Protein AF-A0A432ASB1-F1 (afdb_monomer_lite)

Sequence (301 aa):
MVDANPVGIEEARKRLKGFADNTAVVHVSLFDEYSSDIKYDLVWAEGCLPHQADPIPLLKHMGGFVAEGGGLCMTTANGVSYLAETLRRLFRDRFFPDLDGSVHEQAAVLSSYYRPHLRHLRGMSRPIVDWILDNIIQPLHDRQLLSIPDVVCAIETDFDVYGSAPRFLTDWRWYKEILGDDRGYNALALSNYYCRNLNLIDYRYEFPDHAEPFGVKLEELCSRSWAIMCDIETGNEDGWASLFSLLGEIAELITPLAPETAMAITEANAMLQYGAPDMKLHHFPQWWGRGQQYLSLIKTR

Structure (mmCIF, N/CA/C/O backbone):
data_AF-A0A432ASB1-F1
#
_entry.id   AF-A0A432ASB1-F1
#
loop_
_atom_site.group_PDB
_atom_site.id
_atom_site.type_symbol
_atom_site.label_atom_id
_atom_site.label_alt_id
_atom_site.label_comp_id
_atom_site.label_asym_id
_atom_site.label_entity_id
_atom_site.label_seq_id
_atom_site.pdbx_PDB_ins_code
_atom_site.Cartn_x
_atom_site.Cartn_y
_atom_site.Cartn_z
_atom_site.occupancy
_atom_site.B_iso_or_equiv
_atom_site.auth_seq_id
_atom_site.auth_comp_id
_atom_site.auth_asym_id
_atom_site.auth_atom_id
_atom_site.pdbx_PDB_model_num
ATOM 1 N N . MET A 1 1 ? -15.302 -14.574 13.438 1.00 92.06 1 MET A N 1
ATOM 2 C CA . MET A 1 1 ? -14.544 -14.494 12.169 1.00 92.06 1 MET A CA 1
ATOM 3 C C . MET A 1 1 ? -15.538 -14.525 11.028 1.00 92.06 1 MET A C 1
ATOM 5 O O . MET A 1 1 ? -16.446 -15.348 11.076 1.00 92.06 1 MET A O 1
ATOM 9 N N . VAL A 1 2 ? -15.377 -13.642 10.052 1.00 95.62 2 VAL A N 1
ATOM 10 C CA . VAL A 1 2 ? -16.151 -13.618 8.806 1.00 95.62 2 VAL A CA 1
ATOM 11 C C . VAL A 1 2 ? -15.151 -13.860 7.683 1.00 95.62 2 VAL A C 1
ATOM 13 O O . VAL A 1 2 ? -14.087 -13.251 7.706 1.00 95.62 2 VAL A O 1
ATOM 16 N N . ASP A 1 3 ? -15.439 -14.786 6.779 1.00 95.25 3 ASP A N 1
ATOM 17 C CA . ASP A 1 3 ? -14.635 -15.044 5.581 1.00 95.25 3 ASP A CA 1
ATOM 18 C C . ASP A 1 3 ? -15.520 -15.774 4.556 1.00 95.25 3 ASP A C 1
ATOM 20 O O . ASP A 1 3 ? -16.463 -16.470 4.941 1.00 95.25 3 ASP A O 1
ATOM 24 N N . ALA A 1 4 ? -15.222 -15.641 3.267 1.00 94.38 4 ALA A N 1
ATOM 25 C CA . ALA A 1 4 ? -15.897 -16.361 2.188 1.00 94.38 4 ALA A CA 1
ATOM 26 C C . ALA A 1 4 ? -15.022 -17.464 1.575 1.00 94.38 4 ALA A C 1
ATOM 28 O O . ALA A 1 4 ? -15.534 -18.331 0.867 1.00 94.38 4 ALA A O 1
ATOM 29 N N . ASN A 1 5 ? -13.712 -17.470 1.843 1.00 92.81 5 ASN A N 1
ATOM 30 C CA . ASN A 1 5 ? -12.788 -18.450 1.293 1.00 92.81 5 ASN A CA 1
ATOM 31 C C . ASN A 1 5 ? -12.982 -19.817 1.978 1.00 92.81 5 ASN A C 1
ATOM 33 O O . ASN A 1 5 ? -12.626 -19.973 3.153 1.00 92.81 5 ASN A O 1
ATOM 37 N N . PRO A 1 6 ? -13.475 -20.846 1.260 1.00 92.25 6 PRO A N 1
ATOM 38 C CA . PRO A 1 6 ? -13.780 -22.143 1.859 1.00 92.25 6 PRO A CA 1
ATOM 39 C C . PRO A 1 6 ? -12.545 -22.819 2.468 1.00 92.25 6 PRO A C 1
ATOM 41 O O . PRO A 1 6 ? -12.650 -23.429 3.533 1.00 92.25 6 PRO A O 1
ATOM 44 N N . VAL A 1 7 ? -11.371 -22.660 1.846 1.00 91.56 7 VAL A N 1
ATOM 45 C CA . VAL A 1 7 ? -10.107 -23.224 2.345 1.00 91.56 7 VAL A CA 1
ATOM 46 C C . VAL A 1 7 ? -9.685 -22.520 3.633 1.00 91.56 7 VAL A C 1
ATOM 48 O O . VAL A 1 7 ? -9.338 -23.175 4.618 1.00 91.56 7 VAL A O 1
ATOM 51 N N . GLY A 1 8 ? -9.768 -21.186 3.654 1.00 90.25 8 GLY A N 1
ATOM 52 C CA . GLY A 1 8 ? -9.477 -20.379 4.842 1.00 90.25 8 GLY A CA 1
ATOM 53 C C . GLY A 1 8 ? -10.375 -20.755 6.022 1.00 90.25 8 GLY A C 1
ATOM 54 O O . GLY A 1 8 ? -9.891 -20.971 7.135 1.00 90.25 8 GLY A O 1
ATOM 55 N N . ILE A 1 9 ? -11.672 -20.933 5.766 1.00 93.56 9 ILE A N 1
ATOM 56 C CA . ILE A 1 9 ? -12.667 -21.354 6.760 1.00 93.56 9 ILE A CA 1
ATOM 57 C C . ILE A 1 9 ? -12.371 -22.749 7.312 1.00 93.56 9 ILE A C 1
ATOM 59 O O . ILE A 1 9 ? -12.448 -22.955 8.528 1.00 93.56 9 ILE A O 1
ATOM 63 N N . GLU A 1 10 ? -12.078 -23.722 6.448 1.00 94.00 10 GLU A N 1
ATOM 64 C CA . GLU A 1 10 ? -11.786 -25.095 6.867 1.00 94.00 10 GLU A CA 1
ATOM 65 C C . GLU A 1 10 ? -10.557 -25.138 7.780 1.00 94.00 10 GLU A C 1
ATOM 67 O O . GLU A 1 10 ? -10.611 -25.684 8.889 1.00 94.00 10 GLU A O 1
ATOM 72 N N . GLU A 1 11 ? -9.477 -24.487 7.356 1.00 92.75 11 GLU A N 1
ATOM 73 C CA . GLU A 1 11 ? -8.234 -24.412 8.114 1.00 92.75 11 GLU A CA 1
ATOM 74 C C . GLU A 1 11 ? -8.408 -23.643 9.432 1.00 92.75 11 GLU A C 1
ATOM 76 O O . GLU A 1 11 ? -7.911 -24.080 10.475 1.00 92.75 11 GLU A O 1
ATOM 81 N N . ALA A 1 12 ? -9.172 -22.546 9.437 1.00 92.12 12 ALA A N 1
ATOM 82 C CA . ALA A 1 12 ? -9.510 -21.821 10.660 1.00 92.12 12 ALA A CA 1
ATOM 83 C C . ALA A 1 12 ? -10.291 -22.706 11.641 1.00 92.12 12 ALA A C 1
ATOM 85 O O . ALA A 1 12 ? -9.908 -22.829 12.805 1.00 92.12 12 ALA A O 1
ATOM 86 N N . ARG A 1 13 ? -11.339 -23.400 11.179 1.00 92.00 13 ARG A N 1
ATOM 87 C CA . ARG A 1 13 ? -12.124 -24.328 12.012 1.00 92.00 13 ARG A CA 1
ATOM 88 C C . ARG A 1 13 ? -11.262 -25.454 12.574 1.00 92.00 13 ARG A C 1
ATOM 90 O O . ARG A 1 13 ? -11.420 -25.815 13.739 1.00 92.00 13 ARG A O 1
ATOM 97 N N . LYS A 1 14 ? -10.344 -26.005 11.779 1.00 92.69 14 LYS A N 1
ATOM 98 C CA . LYS A 1 14 ? -9.413 -27.055 12.214 1.00 92.69 14 LYS A CA 1
ATOM 99 C C . LYS A 1 14 ? -8.481 -26.570 13.323 1.00 92.69 14 LYS A C 1
ATOM 101 O O . LYS A 1 14 ? -8.324 -27.280 14.313 1.00 92.69 14 LYS A O 1
ATOM 106 N N . ARG A 1 15 ? -7.912 -25.366 13.196 1.00 91.75 15 ARG A N 1
ATOM 107 C CA . ARG A 1 15 ? -7.060 -24.757 14.236 1.00 91.75 15 ARG A CA 1
ATOM 108 C C . ARG A 1 15 ? -7.845 -24.461 15.513 1.00 91.75 15 ARG A C 1
ATOM 110 O O . ARG A 1 15 ? -7.373 -24.756 16.605 1.00 91.75 15 ARG A O 1
ATOM 117 N N . LEU A 1 16 ? -9.066 -23.952 15.372 1.00 90.94 16 LEU A N 1
ATOM 118 C CA . LEU A 1 16 ? -9.935 -23.589 16.492 1.00 90.94 16 LEU A CA 1
ATOM 119 C C . LEU A 1 16 ? -10.420 -24.794 17.317 1.00 90.94 16 LEU A C 1
ATOM 121 O O . LEU A 1 16 ? -10.588 -24.671 18.527 1.00 90.94 16 LEU A O 1
ATOM 125 N N . LYS A 1 17 ? -10.581 -25.978 16.707 1.00 88.06 17 LYS A N 1
ATOM 126 C CA . LYS A 1 17 ? -10.920 -27.226 17.427 1.00 88.06 17 LYS A CA 1
ATOM 127 C C . LYS A 1 17 ? -9.881 -27.639 18.478 1.00 88.06 17 LYS A C 1
ATOM 129 O O . LYS A 1 17 ? -10.206 -28.436 19.350 1.00 88.06 17 LYS A O 1
ATOM 134 N N . GLY A 1 18 ? -8.648 -27.133 18.392 1.00 87.19 18 GLY A N 1
ATOM 135 C CA . GLY A 1 18 ? -7.585 -27.427 19.355 1.00 87.19 18 GLY A CA 1
ATOM 136 C C . GLY A 1 18 ? -7.767 -26.769 20.728 1.00 87.19 18 GLY A C 1
ATOM 137 O O . GLY A 1 18 ? -7.014 -27.084 21.645 1.00 87.19 18 GLY A O 1
ATOM 138 N N . PHE A 1 19 ? -8.747 -25.876 20.884 1.00 89.81 19 PHE A N 1
ATOM 139 C CA . PHE A 1 19 ? -8.972 -25.110 22.108 1.00 89.81 19 PHE A CA 1
ATOM 140 C C . PHE A 1 19 ? -10.268 -25.565 22.795 1.00 89.81 19 PHE A C 1
ATOM 142 O O . PHE A 1 19 ? -11.349 -25.464 22.219 1.00 89.81 19 PHE A O 1
ATOM 149 N N . ALA A 1 20 ? -10.151 -26.069 24.029 1.00 78.94 20 ALA A N 1
ATOM 150 C CA . ALA A 1 20 ? -11.253 -26.696 24.767 1.00 78.94 20 ALA A CA 1
ATOM 151 C C . ALA A 1 20 ? -12.417 -25.736 25.087 1.00 78.94 20 ALA A C 1
ATOM 153 O O . ALA A 1 20 ? -13.570 -26.151 25.036 1.00 78.94 20 ALA A O 1
ATOM 154 N N . ASP A 1 21 ? -12.118 -24.456 25.328 1.00 86.44 21 ASP A N 1
ATOM 155 C CA . ASP A 1 21 ? -13.097 -23.420 25.694 1.00 86.44 21 ASP A CA 1
ATOM 156 C C . ASP A 1 21 ? -13.375 -22.439 24.540 1.00 86.44 21 ASP A C 1
ATOM 158 O O . ASP A 1 21 ? -13.654 -21.257 24.746 1.00 86.44 21 ASP A O 1
ATOM 162 N N . ASN A 1 22 ? -13.245 -22.898 23.293 1.00 84.38 22 ASN A N 1
ATOM 163 C CA . ASN A 1 22 ? -13.412 -22.028 22.137 1.00 84.38 22 ASN A CA 1
ATOM 164 C C . ASN A 1 22 ? -14.878 -21.613 21.918 1.00 84.38 22 ASN A C 1
ATOM 166 O O . ASN A 1 22 ? -15.711 -22.423 21.512 1.00 84.38 22 ASN A O 1
ATOM 170 N N . THR A 1 23 ? -15.160 -20.322 22.077 1.00 89.12 23 THR A N 1
ATOM 171 C CA . THR A 1 23 ? -16.453 -19.693 21.763 1.00 89.12 23 THR A CA 1
ATOM 172 C C . THR A 1 23 ? -16.471 -18.996 20.398 1.00 89.12 23 THR A C 1
ATOM 174 O O . THR A 1 23 ? -17.465 -18.363 20.041 1.00 89.12 23 THR A O 1
ATOM 177 N N . ALA A 1 24 ? -15.390 -19.092 19.611 1.00 91.25 24 ALA A N 1
ATOM 178 C CA . ALA A 1 24 ? -15.285 -18.399 18.334 1.00 91.25 24 ALA A CA 1
ATOM 179 C C . ALA A 1 24 ? -16.300 -18.928 17.315 1.00 91.25 24 ALA A C 1
ATOM 181 O O . ALA A 1 24 ? -16.293 -20.104 16.941 1.00 91.25 24 ALA A O 1
ATOM 182 N N . VAL A 1 25 ? -17.123 -18.015 16.800 1.00 91.75 25 VAL A N 1
ATOM 183 C CA . VAL A 1 25 ? -18.058 -18.283 15.707 1.00 91.75 25 VAL A CA 1
ATOM 184 C C . VAL A 1 25 ? -17.409 -17.909 14.375 1.00 91.75 25 VAL A C 1
ATOM 186 O O . VAL A 1 25 ? -16.813 -16.834 14.224 1.00 91.75 25 VAL A O 1
ATOM 189 N N . VAL A 1 26 ? -17.512 -18.818 13.403 1.00 93.31 26 VAL A N 1
ATOM 190 C CA . VAL A 1 26 ? -17.035 -18.623 12.028 1.00 93.31 26 VAL A CA 1
ATOM 191 C C . VAL A 1 26 ? -18.236 -18.504 11.098 1.00 93.31 26 VAL A C 1
ATOM 193 O O . VAL A 1 26 ? -18.942 -19.491 10.873 1.00 93.31 26 VAL A O 1
ATOM 196 N N . HIS A 1 27 ? -18.432 -17.309 10.550 1.00 94.31 27 HIS A N 1
ATOM 197 C CA . HIS A 1 27 ? -19.441 -17.003 9.546 1.00 94.31 27 HIS A CA 1
ATOM 198 C C . HIS A 1 27 ? -18.839 -17.175 8.154 1.00 94.31 27 HIS A C 1
ATOM 200 O O . HIS A 1 27 ? -17.769 -16.640 7.872 1.00 94.31 27 HIS A O 1
ATOM 206 N N . VAL A 1 28 ? -19.534 -17.939 7.312 1.00 96.00 28 VAL A N 1
ATOM 207 C CA . VAL A 1 28 ? -19.186 -18.125 5.901 1.00 96.00 28 VAL A CA 1
ATOM 208 C C . VAL A 1 28 ? -19.994 -17.109 5.109 1.00 96.00 28 VAL A C 1
ATOM 210 O O . VAL A 1 28 ? -21.188 -17.317 4.915 1.00 96.00 28 VAL A O 1
ATOM 213 N N . SER A 1 29 ? -19.380 -15.984 4.763 1.00 96.31 29 SER A N 1
ATOM 214 C CA . SER A 1 29 ? -20.048 -14.840 4.136 1.00 96.31 29 SER A CA 1
ATOM 215 C C . SER A 1 29 ? -19.018 -13.940 3.474 1.00 96.31 29 SER A C 1
ATOM 217 O O . SER A 1 29 ? -17.905 -13.804 3.990 1.00 96.31 29 SER A O 1
ATOM 219 N N . LEU A 1 30 ? -19.406 -13.268 2.390 1.00 95.19 30 LEU A N 1
ATOM 220 C CA . LEU A 1 30 ? -18.685 -12.076 1.958 1.00 95.19 30 LEU A CA 1
ATOM 221 C C . LEU A 1 30 ? -18.795 -10.989 3.036 1.00 95.19 30 LEU A C 1
ATOM 223 O O . LEU A 1 30 ? -19.715 -11.000 3.862 1.00 95.19 30 LEU A O 1
ATOM 227 N N . PHE A 1 31 ? -17.822 -10.078 3.058 1.00 95.38 31 PHE A N 1
ATOM 228 C CA . PHE A 1 31 ? -17.759 -9.036 4.079 1.00 95.38 31 PHE A CA 1
ATOM 229 C C . PHE A 1 31 ? -18.900 -8.028 3.968 1.00 95.38 31 PHE A C 1
ATOM 231 O O . PHE A 1 31 ? -19.373 -7.570 4.995 1.00 95.38 31 PHE A O 1
ATOM 238 N N . ASP A 1 32 ? -19.331 -7.700 2.753 1.00 93.88 32 ASP A N 1
ATOM 239 C CA . ASP A 1 32 ? -20.433 -6.784 2.441 1.00 93.88 32 ASP A CA 1
ATOM 240 C C . ASP A 1 32 ? -21.824 -7.420 2.614 1.00 93.88 32 ASP A C 1
ATOM 242 O O . ASP A 1 32 ? -22.808 -6.715 2.829 1.00 93.88 32 ASP A O 1
ATOM 246 N N . GLU A 1 33 ? -21.906 -8.749 2.563 1.00 96.31 33 GLU A N 1
ATOM 247 C CA . GLU A 1 33 ? -23.128 -9.516 2.839 1.00 96.31 33 GLU A CA 1
ATOM 248 C C . GLU A 1 33 ? -23.322 -9.829 4.329 1.00 96.31 33 GLU A C 1
ATOM 250 O O . GLU A 1 33 ? -24.427 -10.172 4.764 1.00 96.31 33 GLU A O 1
ATOM 255 N N . TYR A 1 34 ? -22.257 -9.738 5.128 1.00 97.00 34 TYR A N 1
ATOM 256 C CA . TYR A 1 34 ? -22.336 -10.030 6.550 1.00 97.00 34 TYR A CA 1
ATOM 257 C C . TYR A 1 34 ? -23.185 -8.979 7.267 1.00 97.00 34 TYR A C 1
ATOM 259 O O . TYR A 1 34 ? -23.046 -7.777 7.075 1.00 97.00 34 TYR A O 1
ATOM 267 N N . SER A 1 35 ? -24.074 -9.431 8.145 1.00 95.88 35 SER A N 1
ATOM 268 C CA . SER A 1 35 ? -24.911 -8.539 8.936 1.00 95.88 35 SER A CA 1
ATOM 269 C C . SER A 1 35 ? -25.105 -9.096 10.335 1.00 95.88 35 SER A C 1
ATOM 271 O O . SER A 1 35 ? -25.210 -10.308 10.539 1.00 95.88 35 SER A O 1
ATOM 273 N N . SER A 1 36 ? -25.115 -8.195 11.309 1.00 95.12 36 SER A N 1
ATOM 274 C CA . SER A 1 36 ? -25.300 -8.501 12.718 1.00 95.12 36 SER A CA 1
ATOM 275 C C . SER A 1 36 ? -25.702 -7.234 13.462 1.00 95.12 36 SER A C 1
ATOM 277 O O . SER A 1 36 ? -25.145 -6.161 13.219 1.00 95.12 36 SER A O 1
ATOM 279 N N . ASP A 1 37 ? -26.622 -7.373 14.413 1.00 95.81 37 ASP A N 1
ATOM 280 C CA . ASP A 1 37 ? -26.970 -6.298 15.348 1.00 95.81 37 ASP A CA 1
ATOM 281 C C . ASP A 1 37 ? -25.912 -6.134 16.454 1.00 95.81 37 ASP A C 1
ATOM 283 O O . ASP A 1 37 ? -25.906 -5.139 17.181 1.00 95.81 37 ASP A O 1
ATOM 287 N N . ILE A 1 38 ? -24.996 -7.101 16.587 1.00 96.00 38 ILE A N 1
ATOM 288 C CA . ILE A 1 38 ? -23.930 -7.077 17.589 1.00 96.00 38 ILE A CA 1
ATOM 289 C C . ILE A 1 38 ? -22.897 -6.017 17.208 1.00 96.00 38 ILE A C 1
ATOM 291 O O . ILE A 1 38 ? -22.374 -6.006 16.091 1.00 96.00 38 ILE A O 1
ATOM 295 N N . LYS A 1 39 ? -22.566 -5.160 18.178 1.00 97.62 39 LYS A N 1
ATOM 296 C CA . LYS A 1 39 ? -21.396 -4.284 18.126 1.00 97.62 39 LYS A CA 1
ATOM 297 C C . LYS A 1 39 ? -20.260 -4.889 18.942 1.00 97.62 39 LYS A C 1
ATOM 299 O O . LYS A 1 39 ? -20.502 -5.482 19.991 1.00 97.62 39 LYS A O 1
ATOM 304 N N . TYR A 1 40 ? -19.040 -4.745 18.448 1.00 97.75 40 TYR A N 1
ATOM 305 C C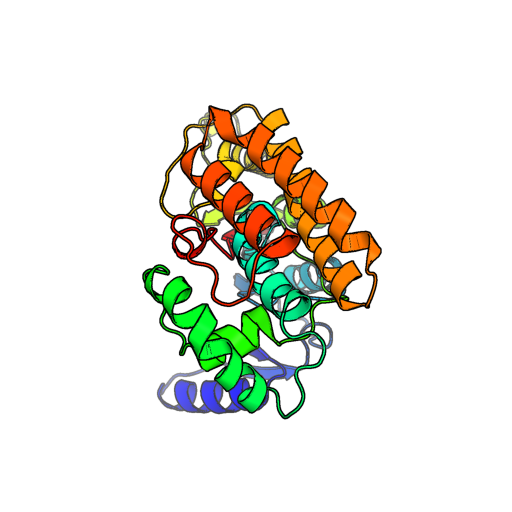A . TYR A 1 40 ? -17.837 -5.319 19.036 1.00 97.75 40 TYR A CA 1
ATOM 306 C C . TYR A 1 40 ? -16.945 -4.221 19.607 1.00 97.75 40 TYR A C 1
ATOM 308 O O . TYR A 1 40 ? -16.770 -3.172 18.986 1.00 97.75 40 TYR A O 1
ATOM 316 N N . ASP A 1 41 ? -16.320 -4.494 20.752 1.00 98.31 41 ASP A N 1
ATOM 317 C CA . ASP A 1 41 ? -15.314 -3.606 21.350 1.00 98.31 41 ASP A CA 1
ATOM 318 C C . ASP A 1 41 ? -14.063 -3.476 20.471 1.00 98.31 41 ASP A C 1
ATOM 320 O O . ASP A 1 41 ? -13.336 -2.490 20.552 1.00 98.31 41 ASP A O 1
ATOM 324 N N . LEU A 1 42 ? -13.802 -4.479 19.629 1.00 98.12 42 LEU A N 1
ATOM 325 C CA . LEU A 1 42 ? -12.706 -4.489 18.672 1.00 98.12 42 LEU A CA 1
ATOM 326 C C . LEU A 1 42 ? -13.138 -5.186 17.381 1.00 98.12 42 LEU A C 1
ATOM 328 O O . LEU A 1 42 ? -13.575 -6.339 17.403 1.00 98.12 42 LEU A O 1
ATOM 332 N N . VAL A 1 43 ? -12.944 -4.509 16.254 1.00 98.25 43 VAL A N 1
ATOM 333 C CA . VAL A 1 43 ? -13.024 -5.090 14.911 1.00 98.25 43 VAL A CA 1
ATOM 334 C C . VAL A 1 43 ? -11.621 -5.100 14.308 1.00 98.25 43 VAL A C 1
ATOM 336 O O . VAL A 1 43 ? -10.905 -4.101 14.369 1.00 98.25 43 VAL A O 1
ATOM 339 N N . TRP A 1 44 ? -11.217 -6.237 13.738 1.00 98.06 44 TRP A N 1
ATOM 340 C CA . TRP A 1 44 ? -9.902 -6.424 13.120 1.00 98.06 44 TRP A CA 1
ATOM 341 C C . TRP A 1 44 ? -10.061 -6.802 11.643 1.00 98.06 44 TRP A C 1
ATOM 343 O O . TRP A 1 44 ? -10.569 -7.879 11.334 1.00 98.06 44 TRP A O 1
ATOM 353 N N . ALA A 1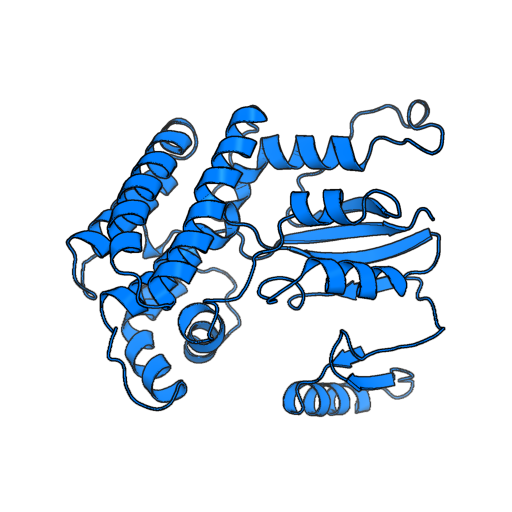 45 ? -9.628 -5.917 10.746 1.00 97.31 45 ALA A N 1
ATOM 354 C CA . ALA A 1 45 ? -9.770 -6.014 9.294 1.00 97.31 45 ALA A CA 1
ATOM 355 C C . ALA A 1 45 ? -8.395 -5.959 8.607 1.00 97.31 45 ALA A C 1
ATOM 357 O O . ALA A 1 45 ? -7.964 -4.940 8.064 1.00 97.31 45 ALA A O 1
ATOM 358 N N . GLU A 1 46 ? -7.671 -7.071 8.663 1.00 95.62 46 GLU A N 1
ATOM 359 C CA . GLU A 1 46 ? -6.317 -7.188 8.120 1.00 95.62 46 GLU A CA 1
ATOM 360 C C . GLU A 1 46 ? -6.320 -7.841 6.739 1.00 95.62 46 GLU A C 1
ATOM 362 O O . GLU A 1 46 ? -7.006 -8.835 6.512 1.00 95.62 46 GLU A O 1
ATOM 367 N N . GLY A 1 47 ? -5.554 -7.270 5.812 1.00 93.56 47 GLY A N 1
ATOM 368 C CA . GLY A 1 47 ? -5.303 -7.815 4.482 1.00 93.56 47 GLY A CA 1
ATOM 369 C C . GLY A 1 47 ? -6.521 -7.896 3.559 1.00 93.56 47 GLY A C 1
ATOM 370 O O . GLY A 1 47 ? -6.417 -8.527 2.514 1.00 93.56 47 GLY A O 1
ATOM 371 N N . CYS A 1 48 ? -7.659 -7.299 3.925 1.00 94.31 48 CYS A N 1
ATOM 372 C CA . CYS A 1 48 ? -8.931 -7.506 3.223 1.00 94.31 48 CYS A CA 1
ATOM 373 C C . CYS A 1 48 ? -9.522 -6.261 2.551 1.00 94.31 48 CYS A C 1
ATOM 375 O O . CYS A 1 48 ? -10.359 -6.412 1.666 1.00 94.31 48 CYS A O 1
ATOM 377 N N . LEU A 1 49 ? -9.110 -5.053 2.944 1.00 96.25 49 LEU A N 1
ATOM 378 C CA . LEU A 1 49 ? -9.677 -3.807 2.416 1.00 96.25 49 LEU A CA 1
ATOM 379 C C . LEU A 1 49 ? -8.907 -3.227 1.223 1.00 96.25 49 LEU A C 1
ATOM 381 O O . LEU A 1 49 ? -9.556 -2.848 0.250 1.00 96.25 49 LEU A O 1
ATOM 385 N N . PRO A 1 50 ? -7.561 -3.170 1.227 1.00 95.88 50 PRO A N 1
ATOM 386 C CA . PRO A 1 50 ? -6.828 -2.867 0.005 1.00 95.88 50 PRO A CA 1
ATOM 387 C C . PRO A 1 50 ? -7.107 -3.898 -1.092 1.00 95.88 50 PRO A C 1
ATOM 389 O O . PRO A 1 50 ? -7.341 -5.071 -0.803 1.00 95.88 50 PRO A O 1
ATOM 392 N N . HIS A 1 51 ? -7.021 -3.460 -2.346 1.00 94.81 51 HIS A N 1
ATOM 393 C CA . HIS A 1 51 ? -7.294 -4.253 -3.545 1.00 94.81 51 HIS A CA 1
ATOM 394 C C . HIS A 1 51 ? -8.749 -4.713 -3.696 1.00 94.81 51 HIS A C 1
ATOM 396 O O . HIS A 1 51 ? -9.023 -5.656 -4.435 1.00 94.81 51 HIS A O 1
ATOM 402 N N . GLN A 1 52 ? -9.698 -4.047 -3.041 1.00 94.88 52 GLN A N 1
ATOM 403 C CA . GLN A 1 52 ? -11.117 -4.194 -3.364 1.00 94.88 52 GLN A CA 1
ATOM 404 C C . GLN A 1 52 ? -11.499 -3.260 -4.517 1.00 94.88 52 GLN A C 1
ATOM 406 O O . GLN A 1 52 ? -10.825 -2.261 -4.767 1.00 94.88 52 GLN A O 1
ATOM 411 N N . ALA A 1 53 ? -12.576 -3.592 -5.234 1.00 93.62 53 ALA A N 1
ATOM 412 C CA . ALA A 1 53 ? -13.079 -2.736 -6.313 1.00 93.62 53 ALA A CA 1
ATOM 413 C C . ALA A 1 53 ? -13.613 -1.400 -5.772 1.00 93.62 53 ALA A C 1
ATOM 415 O O . ALA A 1 53 ? -13.406 -0.355 -6.384 1.00 93.62 53 ALA A O 1
ATOM 416 N N . ASP A 1 54 ? -14.250 -1.441 -4.597 1.00 94.56 54 ASP A N 1
ATOM 417 C CA . ASP A 1 54 ? -14.737 -0.263 -3.882 1.00 94.56 54 ASP A CA 1
ATOM 418 C C . ASP A 1 54 ? -14.481 -0.410 -2.365 1.00 94.56 54 ASP A C 1
ATOM 420 O O . ASP A 1 54 ? -15.310 -0.957 -1.628 1.00 94.56 54 ASP A O 1
ATOM 424 N N . PRO A 1 55 ? -13.292 -0.011 -1.875 1.00 97.00 55 PRO A N 1
ATOM 425 C CA . PRO A 1 55 ? -12.890 -0.270 -0.494 1.00 97.00 55 PRO A CA 1
ATOM 426 C C . PRO A 1 55 ? -13.606 0.625 0.530 1.00 97.00 55 PRO A C 1
ATOM 428 O O . PRO A 1 55 ? -13.710 0.248 1.698 1.00 97.00 55 PRO A O 1
ATOM 431 N N . ILE A 1 56 ? -14.113 1.797 0.130 1.00 97.69 56 ILE A N 1
ATOM 432 C CA . ILE A 1 56 ? -14.665 2.798 1.059 1.00 97.69 56 ILE A CA 1
ATOM 433 C C . ILE A 1 56 ? -16.024 2.384 1.649 1.00 97.69 56 ILE A C 1
ATOM 435 O O . ILE A 1 56 ? -16.186 2.473 2.872 1.00 97.69 56 ILE A O 1
ATOM 439 N N . PRO A 1 57 ? -17.010 1.901 0.870 1.00 97.50 57 PRO A N 1
ATOM 440 C CA . PRO A 1 57 ? -18.241 1.359 1.437 1.00 97.50 57 PRO A CA 1
ATOM 441 C C . PRO A 1 57 ? -17.979 0.163 2.345 1.00 97.50 57 PRO A C 1
ATOM 443 O O . PRO A 1 57 ? -18.601 0.061 3.402 1.00 97.50 57 PRO A O 1
ATOM 446 N N . LEU A 1 58 ? -17.026 -0.703 1.984 1.00 97.19 58 LEU A N 1
ATOM 447 C CA . LEU A 1 58 ? -16.672 -1.859 2.802 1.00 97.19 58 LEU A CA 1
ATOM 448 C C . LEU A 1 58 ? -16.018 -1.442 4.127 1.00 97.19 58 LEU A C 1
ATOM 450 O O . LEU A 1 58 ? -16.388 -1.959 5.179 1.00 97.19 58 LEU A O 1
ATOM 454 N N . LEU A 1 59 ? -15.128 -0.447 4.103 1.00 98.19 59 LEU A N 1
ATOM 455 C CA . LEU A 1 59 ? -14.580 0.206 5.296 1.00 98.19 59 LEU A CA 1
ATOM 456 C C . LEU A 1 59 ? -15.701 0.720 6.212 1.00 98.19 59 LEU A C 1
ATOM 458 O O . LEU A 1 59 ? -15.715 0.409 7.404 1.00 98.19 59 LEU A O 1
ATOM 462 N N . LYS A 1 60 ? -16.662 1.474 5.665 1.00 97.75 60 LYS A N 1
ATOM 463 C CA . LYS A 1 60 ? -17.792 2.024 6.434 1.00 97.75 60 LYS A CA 1
ATOM 464 C C . LYS A 1 60 ? -18.676 0.924 7.011 1.00 97.75 60 LYS A C 1
ATOM 466 O O . LYS A 1 60 ? -19.082 1.004 8.168 1.00 97.75 60 LYS A O 1
ATOM 471 N N . HIS A 1 61 ? -18.932 -0.121 6.230 1.00 97.44 61 HIS A N 1
ATOM 472 C CA . HIS A 1 61 ? -19.677 -1.292 6.673 1.00 97.44 61 HIS A CA 1
ATOM 473 C C . HIS A 1 61 ? -18.985 -1.978 7.862 1.00 97.44 61 HIS A C 1
ATOM 475 O O . HIS A 1 61 ? -19.606 -2.176 8.906 1.00 97.44 61 HIS A O 1
ATOM 481 N N . MET A 1 62 ? -17.677 -2.241 7.757 1.00 96.94 62 MET A N 1
ATOM 482 C CA . MET A 1 62 ? -16.883 -2.835 8.838 1.00 96.94 62 MET A CA 1
ATOM 483 C C . MET A 1 62 ? -16.826 -1.942 10.087 1.00 96.94 62 MET A C 1
ATOM 485 O O . MET A 1 62 ? -17.026 -2.429 11.202 1.00 96.94 62 MET A O 1
ATOM 489 N N . GLY A 1 63 ? -16.626 -0.630 9.919 1.00 97.50 63 GLY A N 1
ATOM 490 C CA . GLY A 1 63 ? -16.673 0.353 11.011 1.00 97.50 63 GLY A CA 1
ATOM 491 C C . GLY A 1 63 ? -18.047 0.434 11.691 1.00 97.50 63 GLY A C 1
ATOM 492 O O . GLY A 1 63 ? -18.153 0.714 12.891 1.00 97.50 63 GLY A O 1
ATOM 493 N N . GLY A 1 64 ? -19.110 0.093 10.960 1.00 97.12 64 GLY A N 1
ATOM 494 C CA . GLY A 1 64 ? -20.465 -0.039 11.479 1.00 97.12 64 GLY A CA 1
ATOM 495 C C . GLY A 1 64 ? -20.597 -1.083 12.589 1.00 97.12 64 GLY A C 1
ATOM 496 O O . GLY A 1 64 ? -21.461 -0.924 13.450 1.00 97.12 64 GLY A O 1
ATOM 497 N N . PHE A 1 65 ? -19.743 -2.108 12.636 1.00 97.81 65 PHE A N 1
ATOM 498 C CA . PHE A 1 65 ? -19.775 -3.143 13.677 1.00 97.81 65 PHE A CA 1
ATOM 499 C C . PHE A 1 65 ? -19.008 -2.781 14.950 1.00 97.81 65 PHE A C 1
ATOM 501 O O . PHE A 1 65 ? -19.080 -3.523 15.923 1.00 97.81 65 PHE A O 1
ATOM 508 N N . VAL A 1 66 ? -18.294 -1.658 14.983 1.00 98.44 66 VAL A N 1
ATOM 509 C CA . VAL A 1 66 ? -17.556 -1.223 16.175 1.00 98.44 66 VAL A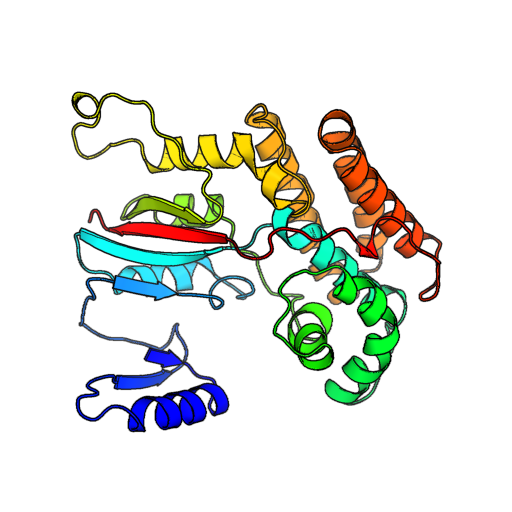 CA 1
ATOM 510 C C . VAL A 1 66 ? -18.527 -0.560 17.158 1.00 98.44 66 VAL A C 1
ATOM 512 O O . VAL A 1 66 ? -19.386 0.228 16.745 1.00 98.44 66 VAL A O 1
ATOM 515 N N . ALA A 1 67 ? -18.425 -0.895 18.443 1.00 98.19 67 ALA A N 1
ATOM 516 C CA . ALA A 1 67 ? -19.161 -0.235 19.523 1.00 98.19 67 ALA A CA 1
ATOM 517 C C . ALA A 1 67 ? -18.599 1.171 19.801 1.00 98.19 67 ALA A C 1
ATOM 519 O O . ALA A 1 67 ? -17.436 1.439 19.509 1.00 98.19 67 ALA A O 1
ATOM 520 N N . GLU A 1 68 ? -19.401 2.072 20.372 1.00 96.75 68 GLU A N 1
ATOM 521 C CA . GLU A 1 68 ? -18.913 3.383 20.827 1.00 96.75 68 GLU A CA 1
ATOM 522 C C . GLU A 1 68 ? -17.761 3.200 21.834 1.00 96.75 68 GLU A C 1
ATOM 524 O O . GLU A 1 68 ? -17.845 2.368 22.739 1.00 96.75 68 GLU A O 1
ATOM 529 N N . GLY A 1 69 ? -16.653 3.924 21.647 1.00 96.25 69 GLY A N 1
ATOM 530 C CA . GLY A 1 69 ? -15.419 3.745 22.422 1.00 96.25 69 GLY A CA 1
ATOM 531 C C . GLY A 1 69 ? -14.588 2.508 22.049 1.00 96.25 69 GLY A C 1
ATOM 532 O O . GLY A 1 69 ? -13.489 2.337 22.578 1.00 96.25 69 GLY A O 1
ATOM 533 N N . GLY A 1 70 ? -15.081 1.659 21.143 1.00 98.12 70 GLY A N 1
ATOM 534 C CA . GLY A 1 70 ? -14.380 0.489 20.621 1.00 98.12 70 GLY A CA 1
ATOM 535 C C . GLY A 1 70 ? -13.317 0.829 19.573 1.00 98.12 70 GLY A C 1
ATOM 536 O O . GLY A 1 70 ? -13.213 1.959 19.092 1.00 98.12 70 GLY A O 1
ATOM 537 N N . GLY A 1 71 ? -12.517 -0.170 19.207 1.00 98.31 71 GLY A N 1
ATOM 538 C CA . GLY A 1 71 ? -11.419 -0.048 18.251 1.00 98.31 71 GLY A CA 1
ATOM 539 C C . GLY A 1 71 ? -11.713 -0.659 16.879 1.00 98.31 71 GLY A C 1
ATOM 540 O O . GLY A 1 71 ? -12.309 -1.732 16.775 1.00 98.31 71 GLY A O 1
ATOM 541 N N . LEU A 1 72 ? -11.207 -0.018 15.826 1.00 98.56 72 LEU A N 1
ATOM 542 C CA . LEU A 1 72 ? -11.021 -0.618 14.505 1.00 98.56 72 LEU A CA 1
ATOM 543 C C . LEU A 1 72 ? -9.522 -0.714 14.218 1.00 98.56 72 LEU A C 1
ATOM 545 O O . LEU A 1 72 ? -8.838 0.303 14.119 1.00 98.56 72 LEU A O 1
ATOM 549 N N . CYS A 1 73 ? -9.011 -1.932 14.080 1.00 98.31 73 CYS A N 1
ATOM 550 C CA . CYS A 1 73 ? -7.649 -2.193 13.625 1.00 98.31 73 CYS A CA 1
ATOM 551 C C . CYS A 1 73 ? -7.698 -2.729 12.204 1.00 98.31 73 CYS A C 1
ATOM 553 O O . CYS A 1 73 ? -8.423 -3.683 11.927 1.00 98.31 73 CYS A O 1
ATOM 555 N N . MET A 1 74 ? -6.916 -2.149 11.306 1.00 98.31 74 MET A N 1
ATOM 556 C CA . MET A 1 74 ? -6.944 -2.538 9.905 1.00 98.31 74 MET A CA 1
ATOM 557 C C . MET A 1 74 ? -5.619 -2.333 9.205 1.00 98.31 74 MET A C 1
ATOM 559 O O . MET A 1 74 ? -4.742 -1.649 9.723 1.00 98.31 74 MET A O 1
ATOM 563 N N . THR A 1 75 ? -5.499 -2.884 8.004 1.00 98.25 75 THR A N 1
ATOM 564 C CA . THR A 1 75 ? -4.382 -2.589 7.106 1.00 98.25 75 THR A CA 1
ATOM 565 C C . THR A 1 75 ? -4.804 -1.682 5.960 1.00 98.25 75 THR A C 1
ATOM 567 O O . THR A 1 75 ? -5.864 -1.867 5.367 1.00 98.25 75 THR A O 1
ATOM 570 N N . THR A 1 76 ? -3.910 -0.776 5.604 1.00 98.06 76 THR A N 1
ATOM 571 C CA . THR A 1 76 ? -3.964 0.141 4.465 1.00 98.06 76 THR A CA 1
ATOM 572 C C . THR A 1 76 ? -2.828 -0.188 3.500 1.00 98.06 76 THR A C 1
ATOM 574 O O . THR A 1 76 ? -1.888 -0.905 3.854 1.00 98.06 76 THR A O 1
ATOM 577 N N . ALA A 1 77 ? -2.916 0.307 2.275 1.00 97.31 77 ALA A N 1
ATOM 578 C CA . ALA A 1 77 ? -1.864 0.229 1.272 1.00 97.31 77 ALA A CA 1
ATOM 579 C C . ALA A 1 77 ? -1.935 1.485 0.413 1.00 97.31 77 ALA A C 1
ATOM 581 O O . ALA A 1 77 ? -3.029 1.890 0.024 1.00 97.31 77 ALA A O 1
ATOM 582 N N . ASN A 1 78 ? -0.793 2.086 0.101 1.00 97.81 78 ASN A N 1
ATOM 583 C CA . ASN A 1 78 ? -0.741 3.297 -0.706 1.00 97.81 78 ASN A CA 1
ATOM 584 C C . ASN A 1 78 ? 0.271 3.165 -1.844 1.00 97.81 78 ASN A C 1
ATOM 586 O O . ASN A 1 78 ? 1.103 2.255 -1.850 1.00 97.81 78 ASN A O 1
ATOM 590 N N . GLY A 1 79 ? 0.198 4.078 -2.814 1.00 98.31 79 GLY A N 1
ATOM 591 C CA . GLY A 1 79 ? 1.063 4.024 -3.987 1.00 98.31 79 GLY A CA 1
ATOM 592 C C . GLY A 1 79 ? 2.547 4.102 -3.629 1.00 98.31 79 GLY A C 1
ATOM 593 O O . GLY A 1 79 ? 3.361 3.434 -4.261 1.00 98.31 79 GLY A O 1
ATOM 594 N N . VAL A 1 80 ? 2.915 4.880 -2.605 1.00 98.69 80 VAL A N 1
ATOM 595 C CA . VAL A 1 80 ? 4.312 5.040 -2.166 1.00 98.69 80 VAL A CA 1
ATOM 596 C C . VAL A 1 80 ? 4.868 3.712 -1.657 1.00 98.69 80 VAL A C 1
ATOM 598 O O . VAL A 1 80 ? 5.965 3.310 -2.040 1.00 98.69 80 VAL A O 1
ATOM 601 N N . SER A 1 81 ? 4.105 3.000 -0.828 1.00 98.00 81 SER A N 1
ATOM 602 C CA . SER A 1 81 ? 4.527 1.743 -0.213 1.00 98.00 81 SER A CA 1
ATOM 603 C C . SER A 1 81 ? 4.465 0.536 -1.144 1.00 98.00 81 SER A C 1
ATOM 605 O O . SER A 1 81 ? 5.122 -0.460 -0.849 1.00 98.00 81 SER A O 1
ATOM 607 N N . TYR A 1 82 ? 3.685 0.618 -2.225 1.00 97.25 82 TYR A N 1
ATOM 608 C CA . TYR A 1 82 ? 3.496 -0.447 -3.216 1.00 97.25 82 TYR A CA 1
ATOM 609 C C . TYR A 1 82 ? 4.239 -0.215 -4.533 1.00 97.25 82 TYR A C 1
ATOM 611 O O . TYR A 1 82 ? 4.219 -1.095 -5.388 1.00 97.25 82 TYR A O 1
ATOM 619 N N . LEU A 1 83 ? 4.905 0.928 -4.733 1.00 98.75 83 LEU A N 1
ATOM 620 C CA . LEU A 1 83 ? 5.525 1.265 -6.020 1.00 98.75 83 LEU A CA 1
ATOM 621 C C . LEU A 1 83 ? 6.462 0.156 -6.534 1.00 98.75 83 LEU A C 1
ATOM 623 O O . LEU A 1 83 ? 6.431 -0.196 -7.711 1.00 98.75 83 LEU A O 1
ATOM 627 N N . ALA A 1 84 ? 7.276 -0.429 -5.654 1.00 98.31 84 ALA A N 1
ATOM 628 C CA . ALA A 1 84 ? 8.221 -1.477 -6.026 1.00 98.31 84 ALA A CA 1
ATOM 629 C C . ALA A 1 84 ? 7.512 -2.771 -6.486 1.00 98.31 84 ALA A C 1
ATOM 631 O O . ALA A 1 84 ? 8.003 -3.476 -7.374 1.00 98.31 84 ALA A O 1
ATOM 632 N N . GLU A 1 85 ? 6.369 -3.093 -5.891 1.00 97.12 85 GLU A N 1
ATOM 633 C CA . GLU A 1 85 ? 5.483 -4.199 -6.236 1.00 97.12 85 GLU A CA 1
ATOM 634 C C . GLU A 1 85 ? 4.722 -3.917 -7.536 1.00 97.12 85 GLU A C 1
ATOM 636 O O . GLU A 1 85 ? 4.705 -4.780 -8.413 1.00 97.12 85 GLU A O 1
ATOM 641 N N . THR A 1 86 ? 4.203 -2.700 -7.723 1.00 98.06 86 THR A N 1
ATOM 642 C CA . THR A 1 86 ? 3.574 -2.236 -8.972 1.00 98.06 86 THR A CA 1
ATOM 643 C C . THR A 1 86 ? 4.509 -2.434 -10.164 1.00 98.06 86 THR A C 1
ATOM 645 O O . THR A 1 86 ? 4.124 -3.005 -11.182 1.00 98.06 86 THR A O 1
ATOM 648 N N . LEU A 1 87 ? 5.781 -2.048 -10.030 1.00 98.62 87 LEU A N 1
ATOM 649 C CA . LEU A 1 87 ? 6.779 -2.229 -11.090 1.00 98.62 87 LEU A CA 1
ATOM 650 C C . LEU A 1 87 ? 7.120 -3.699 -11.341 1.00 98.62 87 LEU A C 1
ATOM 652 O O . LEU A 1 87 ? 7.346 -4.105 -12.480 1.00 98.62 87 LEU A O 1
ATOM 656 N N . ARG A 1 88 ? 7.143 -4.522 -10.287 1.00 97.94 88 ARG A N 1
ATOM 657 C CA . ARG A 1 88 ? 7.317 -5.973 -10.427 1.00 97.94 88 ARG A CA 1
ATOM 658 C C . ARG A 1 88 ? 6.124 -6.617 -11.110 1.00 97.94 88 ARG A C 1
ATOM 660 O O . ARG A 1 88 ? 6.331 -7.581 -11.830 1.00 97.94 88 ARG A O 1
ATOM 667 N N . ARG A 1 89 ? 4.912 -6.114 -10.913 1.00 96.62 89 ARG A N 1
ATOM 668 C CA . ARG A 1 89 ? 3.727 -6.585 -11.628 1.00 96.62 89 ARG A CA 1
ATOM 669 C C . ARG A 1 89 ? 3.824 -6.253 -13.113 1.00 96.62 89 ARG A C 1
ATOM 671 O O . ARG A 1 89 ? 3.789 -7.163 -13.928 1.00 96.62 89 ARG A O 1
ATOM 678 N N . LEU A 1 90 ? 4.138 -5.003 -13.439 1.00 97.81 90 LEU A N 1
ATOM 679 C CA . LEU A 1 90 ? 4.331 -4.548 -14.818 1.00 97.81 90 LEU A CA 1
ATOM 680 C C . LEU A 1 90 ? 5.466 -5.268 -15.560 1.00 97.81 90 LEU A C 1
ATOM 682 O O . LEU A 1 90 ? 5.416 -5.412 -16.775 1.00 97.81 90 LEU A O 1
ATOM 686 N N . PHE A 1 91 ? 6.472 -5.791 -14.856 1.00 98.00 91 PHE A N 1
ATOM 687 C CA . PHE A 1 91 ? 7.459 -6.687 -15.465 1.00 98.00 91 PHE A CA 1
ATOM 688 C C . PHE A 1 91 ? 6.809 -7.908 -16.144 1.00 98.00 91 PHE A C 1
ATOM 690 O O . PHE A 1 91 ? 7.236 -8.284 -17.236 1.00 98.00 91 PHE A O 1
ATOM 697 N N . ARG A 1 92 ? 5.775 -8.512 -15.532 1.00 96.38 92 ARG A N 1
ATOM 698 C CA . ARG A 1 92 ? 5.002 -9.606 -16.148 1.00 96.38 92 ARG A CA 1
ATOM 699 C C . ARG A 1 92 ? 4.405 -9.126 -17.463 1.00 96.38 92 ARG A C 1
ATOM 701 O O . ARG A 1 92 ? 4.672 -9.728 -18.495 1.00 96.38 92 ARG A O 1
ATOM 708 N N . ASP A 1 93 ? 3.656 -8.031 -17.415 1.00 95.06 93 ASP A N 1
ATOM 709 C CA . ASP A 1 93 ? 2.919 -7.504 -18.569 1.00 95.06 93 ASP A CA 1
ATOM 710 C C . ASP A 1 93 ? 3.835 -7.100 -19.710 1.00 95.06 93 ASP A C 1
ATOM 712 O O . ASP A 1 93 ? 3.530 -7.318 -20.879 1.00 95.06 93 ASP A O 1
ATOM 716 N N . ARG A 1 94 ? 5.005 -6.560 -19.373 1.00 96.69 94 ARG A N 1
ATOM 717 C CA . ARG A 1 94 ? 5.958 -6.090 -20.368 1.00 96.69 94 ARG A CA 1
ATOM 718 C C . ARG A 1 94 ? 6.606 -7.221 -21.157 1.00 96.69 94 ARG A C 1
ATOM 720 O O . ARG A 1 94 ? 6.811 -7.075 -22.361 1.00 96.69 94 ARG A O 1
ATOM 727 N N . PHE A 1 95 ? 7.012 -8.292 -20.477 1.00 97.31 95 PHE A N 1
ATOM 728 C CA . PHE A 1 95 ? 7.875 -9.328 -21.059 1.00 97.31 95 PHE A CA 1
ATOM 729 C C . PHE A 1 95 ? 7.172 -10.660 -21.300 1.00 97.31 95 PHE A C 1
ATOM 731 O O . PHE A 1 95 ? 7.699 -11.499 -22.030 1.00 97.31 95 PHE A O 1
ATOM 738 N N . PHE A 1 96 ? 6.000 -10.851 -20.703 1.00 95.94 96 PHE A N 1
ATOM 739 C CA . PHE A 1 96 ? 5.202 -12.066 -20.798 1.00 95.94 96 PHE A CA 1
ATOM 740 C C . PHE A 1 96 ? 3.709 -11.740 -21.036 1.00 95.94 96 PHE A C 1
ATOM 742 O O . PHE A 1 96 ? 2.868 -12.257 -20.301 1.00 95.94 96 PHE A O 1
ATOM 749 N N . PRO A 1 97 ? 3.355 -10.896 -22.032 1.00 90.81 97 PRO A N 1
ATOM 750 C CA . PRO A 1 97 ? 1.960 -10.509 -22.282 1.00 90.81 97 PRO A CA 1
ATOM 751 C C . PRO A 1 97 ? 1.081 -11.698 -22.704 1.00 90.81 97 PRO A C 1
ATOM 753 O O . PRO A 1 97 ? -0.090 -11.755 -22.348 1.00 90.81 97 PRO A O 1
ATOM 756 N N . ASP A 1 98 ? 1.670 -12.677 -23.396 1.00 89.88 98 ASP A N 1
ATOM 757 C CA . ASP A 1 98 ? 0.992 -13.873 -23.911 1.00 89.88 98 ASP A CA 1
ATOM 758 C C . ASP A 1 98 ? 1.275 -15.115 -23.042 1.00 89.88 98 ASP A C 1
ATOM 760 O O . ASP A 1 98 ? 1.438 -16.231 -23.543 1.00 89.88 98 ASP A O 1
ATOM 764 N N . LEU A 1 99 ? 1.455 -14.933 -21.728 1.00 89.62 99 LEU A N 1
ATOM 765 C CA . LEU A 1 99 ? 1.770 -16.046 -20.832 1.00 89.62 99 LEU A CA 1
ATOM 766 C C . LEU A 1 99 ? 0.543 -16.945 -20.618 1.00 89.62 99 LEU A C 1
ATOM 768 O O . LEU A 1 99 ? -0.298 -16.694 -19.757 1.00 89.62 99 LEU A O 1
ATOM 772 N N . ASP A 1 100 ? 0.481 -18.024 -21.390 1.00 87.12 100 ASP A N 1
ATOM 773 C CA . ASP A 1 100 ? -0.602 -19.004 -21.344 1.00 87.12 100 ASP A CA 1
ATOM 774 C C . ASP A 1 100 ? -0.448 -20.051 -20.223 1.00 87.12 100 ASP A C 1
ATOM 776 O O . ASP A 1 100 ? 0.616 -20.246 -19.628 1.00 87.12 100 ASP A O 1
ATOM 780 N N . GLY A 1 101 ? -1.536 -20.785 -19.969 1.00 91.06 101 GLY A N 1
ATOM 781 C CA . GLY A 1 101 ? -1.594 -21.894 -19.015 1.00 91.06 101 GLY A CA 1
ATOM 782 C C . GLY A 1 101 ? -2.300 -21.537 -17.709 1.00 91.06 101 GLY A C 1
ATOM 783 O O . GLY A 1 101 ? -2.841 -20.443 -17.533 1.00 91.06 101 GLY A O 1
ATOM 784 N N . SER A 1 102 ? -2.326 -22.488 -16.780 1.00 94.38 102 SER A N 1
ATOM 785 C CA . SER A 1 102 ? -2.890 -22.276 -15.447 1.00 94.38 102 SER A CA 1
ATOM 786 C C . SER A 1 102 ? -2.064 -21.270 -14.644 1.00 94.38 102 SER A C 1
ATOM 788 O O . SER A 1 102 ? -0.850 -21.163 -14.812 1.00 94.38 102 SER A O 1
ATOM 790 N N . VAL A 1 103 ? -2.696 -20.583 -13.688 1.00 94.12 103 VAL A N 1
ATOM 791 C CA . VAL A 1 103 ? -2.019 -19.597 -12.820 1.00 94.12 103 VAL A CA 1
ATOM 792 C C . VAL A 1 103 ? -0.774 -20.160 -12.118 1.00 94.12 103 VAL A C 1
ATOM 794 O O . VAL A 1 103 ? 0.208 -19.451 -11.925 1.00 94.12 103 VAL A O 1
ATOM 797 N N . HIS A 1 104 ? -0.765 -21.454 -11.787 1.00 94.31 104 HIS A N 1
ATOM 798 C CA . HIS A 1 104 ? 0.393 -22.113 -11.180 1.00 94.31 104 HIS A CA 1
ATOM 799 C C . HIS A 1 104 ? 1.533 -22.361 -12.175 1.00 94.31 104 HIS A C 1
ATOM 801 O O . HIS A 1 104 ? 2.700 -22.236 -11.802 1.00 94.31 104 HIS A O 1
ATOM 807 N N . GLU A 1 105 ? 1.220 -22.693 -13.428 1.00 94.81 105 GLU A N 1
ATOM 808 C CA . GLU A 1 105 ? 2.222 -22.833 -14.492 1.00 94.81 105 GLU A CA 1
ATOM 809 C C . GLU A 1 105 ? 2.856 -21.477 -14.806 1.00 94.81 105 GLU A C 1
ATOM 811 O O . GLU A 1 105 ? 4.083 -21.367 -14.837 1.00 94.81 105 GLU A O 1
ATOM 816 N N . GLN A 1 106 ? 2.039 -20.427 -14.910 1.00 95.88 106 GLN A N 1
ATOM 817 C CA . GLN A 1 106 ? 2.517 -19.053 -15.065 1.00 95.88 106 GLN A CA 1
ATOM 818 C C . GLN A 1 106 ? 3.435 -18.647 -13.898 1.00 95.88 106 GLN A C 1
ATOM 820 O O . GLN A 1 106 ? 4.548 -18.158 -14.106 1.00 95.88 106 GLN A O 1
ATOM 825 N N . ALA A 1 107 ? 3.027 -18.924 -12.653 1.00 96.56 107 ALA A N 1
ATOM 826 C CA . ALA A 1 107 ? 3.833 -18.634 -11.466 1.00 96.56 107 ALA A CA 1
ATOM 827 C C . ALA A 1 107 ? 5.171 -19.388 -11.463 1.00 96.56 107 ALA A C 1
ATOM 829 O O . ALA A 1 107 ? 6.197 -18.851 -11.030 1.00 96.56 107 ALA A O 1
ATOM 830 N N . ALA A 1 108 ? 5.185 -20.629 -11.952 1.00 94.31 108 ALA A N 1
ATOM 831 C CA . ALA A 1 108 ? 6.395 -21.431 -12.063 1.00 94.31 108 ALA A CA 1
ATOM 832 C C . ALA A 1 108 ? 7.388 -20.835 -13.075 1.00 94.31 108 ALA A C 1
ATOM 834 O O . ALA A 1 108 ? 8.579 -20.765 -12.767 1.00 94.31 108 ALA A O 1
ATOM 835 N N . VAL A 1 109 ? 6.911 -20.344 -14.225 1.00 95.19 109 VAL A N 1
ATOM 836 C CA . VAL A 1 109 ? 7.747 -19.641 -15.219 1.00 95.19 109 VAL A CA 1
ATOM 837 C C . VAL A 1 109 ? 8.348 -18.371 -14.617 1.00 95.19 109 VAL A C 1
ATOM 839 O O . VAL A 1 109 ? 9.558 -18.158 -14.660 1.00 95.19 109 VAL A O 1
ATOM 842 N N . LEU A 1 110 ? 7.520 -17.549 -13.974 1.00 97.25 110 LEU A N 1
ATOM 843 C CA . LEU A 1 110 ? 7.944 -16.279 -13.384 1.00 97.25 110 LEU A CA 1
ATOM 844 C C . LEU A 1 110 ? 8.897 -16.453 -12.185 1.00 97.25 110 LEU A C 1
ATOM 846 O O . LEU A 1 110 ? 9.690 -15.562 -11.866 1.00 97.25 110 LEU A O 1
ATOM 850 N N . SER A 1 111 ? 8.873 -17.615 -11.528 1.00 96.50 111 SER A N 1
ATOM 851 C CA . SER A 1 111 ? 9.673 -17.891 -10.330 1.00 96.50 111 SER A CA 1
ATOM 852 C C . SER A 1 111 ? 11.181 -17.740 -10.538 1.00 96.50 111 SER A C 1
ATOM 854 O O . SER A 1 111 ? 11.880 -17.355 -9.596 1.00 96.50 111 SER A O 1
ATOM 856 N N . SER A 1 112 ? 11.720 -18.022 -11.730 1.00 94.88 112 SER A N 1
ATOM 857 C CA . SER A 1 112 ? 13.154 -17.836 -12.002 1.00 94.88 112 SER A CA 1
ATOM 858 C C . SER A 1 112 ? 13.569 -16.365 -11.992 1.00 94.88 112 SER A C 1
ATOM 860 O O . SER A 1 112 ? 14.678 -16.059 -11.556 1.00 94.88 112 SER A O 1
ATOM 862 N N . TYR A 1 113 ? 12.673 -15.468 -12.407 1.00 96.44 113 TYR A N 1
ATOM 863 C CA . TYR A 1 113 ? 12.922 -14.029 -12.506 1.00 96.44 113 TYR A CA 1
ATOM 864 C C . TYR A 1 113 ? 12.728 -13.315 -11.166 1.00 96.44 113 TYR A C 1
ATOM 866 O O . TYR A 1 113 ? 13.546 -12.480 -10.784 1.00 96.44 113 TYR A O 1
ATOM 874 N N . TYR A 1 114 ? 11.710 -13.694 -10.386 1.00 96.81 114 TYR A N 1
ATOM 875 C CA . TYR A 1 114 ? 11.467 -13.061 -9.085 1.00 96.81 114 TYR A CA 1
ATOM 876 C C . TYR A 1 114 ? 12.334 -13.614 -7.955 1.00 96.81 114 TYR A C 1
ATOM 878 O O . TYR A 1 114 ? 12.572 -12.907 -6.977 1.00 96.81 114 TYR A O 1
ATOM 886 N N . ARG A 1 115 ? 12.870 -14.838 -8.055 1.00 95.69 115 ARG A N 1
ATOM 887 C CA . ARG A 1 115 ? 13.715 -15.420 -6.994 1.00 95.69 115 ARG A CA 1
ATOM 888 C C . ARG A 1 115 ? 14.929 -14.539 -6.631 1.00 95.69 115 ARG A C 1
ATOM 890 O O . ARG A 1 115 ? 15.152 -14.339 -5.434 1.00 95.69 115 ARG A O 1
ATOM 897 N N . PRO A 1 116 ? 15.694 -13.968 -7.585 1.00 95.25 116 PRO A N 1
ATOM 898 C CA . PRO A 1 116 ? 16.752 -13.003 -7.280 1.00 95.25 116 PRO A CA 1
ATOM 899 C C . PRO A 1 116 ? 16.279 -11.715 -6.596 1.00 95.25 116 PRO A C 1
ATOM 901 O O . PRO A 1 116 ? 17.069 -11.115 -5.875 1.00 95.25 116 PRO A O 1
ATOM 904 N N . HIS A 1 117 ? 15.027 -11.293 -6.790 1.00 96.75 117 HIS A N 1
ATOM 905 C CA . HIS A 1 117 ? 14.449 -10.124 -6.119 1.00 96.75 117 HIS A CA 1
ATOM 906 C C . HIS A 1 117 ? 14.001 -10.497 -4.699 1.00 96.75 117 HIS A C 1
ATOM 908 O O . HIS A 1 117 ? 14.367 -9.843 -3.723 1.00 96.75 117 HIS A O 1
ATOM 914 N N . LEU A 1 118 ? 13.249 -11.593 -4.566 1.00 95.50 118 LEU A N 1
ATOM 915 C CA . LEU A 1 118 ? 12.652 -12.046 -3.305 1.00 95.50 118 LEU A CA 1
ATOM 916 C C . LEU A 1 118 ? 13.694 -12.456 -2.262 1.00 95.50 118 LEU A C 1
ATOM 918 O O . LEU A 1 118 ? 13.434 -12.339 -1.071 1.00 95.50 118 LEU A O 1
ATOM 922 N N . ARG A 1 119 ? 14.911 -12.845 -2.669 1.00 94.69 119 ARG A N 1
ATOM 923 C CA . ARG A 1 119 ? 16.014 -13.093 -1.718 1.00 94.69 119 ARG A CA 1
ATOM 924 C C . ARG A 1 119 ? 16.389 -11.857 -0.888 1.00 94.69 119 ARG A C 1
ATOM 926 O O . ARG A 1 119 ? 17.027 -12.003 0.151 1.00 94.69 119 ARG A O 1
ATOM 933 N N . HIS A 1 120 ? 16.065 -10.655 -1.371 1.00 95.06 120 HIS A N 1
ATOM 934 C CA . HIS A 1 120 ? 16.325 -9.412 -0.651 1.00 95.06 120 HIS A CA 1
ATOM 935 C C . HIS A 1 120 ? 15.196 -9.065 0.326 1.00 95.06 120 HIS A C 1
ATOM 937 O O . HIS A 1 120 ? 15.462 -8.374 1.306 1.00 95.06 120 HIS A O 1
ATOM 943 N N . LEU A 1 121 ? 13.985 -9.599 0.132 1.00 91.12 121 LEU A N 1
ATOM 944 C CA . LEU A 1 121 ? 12.841 -9.356 1.007 1.00 91.12 121 LEU A CA 1
ATOM 945 C C . LEU A 1 121 ? 13.009 -10.107 2.339 1.00 91.12 121 LEU A C 1
ATOM 947 O O . LEU A 1 121 ? 12.726 -11.302 2.465 1.00 91.12 121 LEU A O 1
ATOM 951 N N . ARG A 1 122 ? 13.521 -9.401 3.352 1.00 85.56 122 ARG A N 1
ATOM 952 C CA . ARG A 1 122 ? 13.774 -9.973 4.682 1.00 85.56 122 ARG A CA 1
ATOM 953 C C . ARG A 1 122 ? 12.459 -10.354 5.360 1.00 85.56 122 ARG A C 1
ATOM 955 O O . ARG A 1 122 ? 11.513 -9.581 5.354 1.00 85.56 122 ARG A O 1
ATOM 962 N N . GLY A 1 123 ? 12.432 -11.524 5.997 1.00 84.19 123 GLY A N 1
ATOM 963 C CA . GLY A 1 123 ? 11.259 -11.986 6.745 1.00 84.19 123 GLY A CA 1
ATOM 964 C C . GLY A 1 123 ? 10.131 -12.554 5.879 1.00 84.19 123 GLY A C 1
ATOM 965 O O . GLY A 1 123 ? 9.058 -12.828 6.410 1.00 84.19 123 GLY A O 1
ATOM 966 N N . MET A 1 124 ? 10.360 -12.774 4.578 1.00 85.56 124 MET A N 1
ATOM 967 C CA . MET A 1 124 ? 9.401 -13.470 3.722 1.00 85.56 124 MET A CA 1
ATOM 968 C C . MET A 1 124 ? 9.153 -14.892 4.250 1.00 85.56 124 MET A C 1
ATOM 970 O O . MET A 1 124 ? 10.041 -15.743 4.225 1.00 85.56 124 MET A O 1
ATOM 974 N N . SER A 1 125 ? 7.935 -15.141 4.726 1.00 84.88 125 SER A N 1
ATOM 975 C CA . SER A 1 125 ? 7.469 -16.458 5.178 1.00 84.88 125 SER A CA 1
ATOM 976 C C . SER A 1 125 ? 6.691 -17.214 4.098 1.00 84.88 125 SER A C 1
ATOM 978 O O . SER A 1 125 ? 6.554 -18.435 4.175 1.00 84.88 125 SER A O 1
ATOM 980 N N . ARG A 1 126 ? 6.185 -16.493 3.091 1.00 88.00 126 ARG A N 1
ATOM 981 C CA . ARG A 1 126 ? 5.369 -17.042 2.008 1.00 88.00 126 ARG A CA 1
ATOM 982 C C . ARG A 1 126 ? 6.251 -17.750 0.965 1.00 88.00 126 ARG A C 1
ATOM 984 O O . ARG A 1 126 ? 7.295 -17.205 0.594 1.00 88.00 126 ARG A O 1
ATOM 991 N N . PRO A 1 127 ? 5.865 -18.940 0.470 1.00 92.94 127 PRO A N 1
ATOM 992 C CA . PRO A 1 127 ? 6.531 -19.565 -0.669 1.00 92.94 127 PRO A CA 1
ATOM 993 C C . PRO A 1 127 ? 6.552 -18.644 -1.897 1.00 92.94 127 PRO A C 1
ATOM 995 O O . PRO A 1 127 ? 5.626 -17.870 -2.115 1.00 92.94 127 PRO A O 1
ATOM 998 N N . ILE A 1 128 ? 7.599 -18.744 -2.724 1.00 94.38 128 ILE A N 1
ATOM 999 C CA . ILE A 1 128 ? 7.778 -17.871 -3.903 1.00 94.38 128 ILE A CA 1
ATOM 1000 C C . ILE A 1 128 ? 6.586 -17.962 -4.863 1.00 94.38 128 ILE A C 1
ATOM 1002 O O . ILE A 1 128 ? 6.113 -16.935 -5.334 1.00 94.38 128 ILE A O 1
ATOM 1006 N N . VAL A 1 129 ? 6.109 -19.179 -5.141 1.00 95.31 129 VAL A N 1
ATOM 1007 C CA . VAL A 1 129 ? 4.968 -19.402 -6.041 1.00 95.31 129 VAL A CA 1
ATOM 1008 C C . VAL A 1 129 ? 3.724 -18.704 -5.502 1.00 95.31 129 VAL A C 1
ATOM 1010 O O . VAL A 1 129 ? 3.105 -17.942 -6.233 1.00 95.31 129 VAL A O 1
ATOM 1013 N N . ASP A 1 130 ? 3.418 -18.888 -4.219 1.00 93.06 130 ASP A N 1
ATOM 1014 C CA . ASP A 1 130 ? 2.268 -18.252 -3.574 1.00 93.06 130 ASP A CA 1
ATOM 1015 C C . ASP A 1 130 ? 2.398 -16.724 -3.599 1.00 93.06 130 ASP A C 1
ATOM 1017 O O . ASP A 1 130 ? 1.460 -16.030 -3.967 1.00 93.06 130 ASP A O 1
ATOM 1021 N N . TRP A 1 131 ? 3.592 -16.182 -3.326 1.00 94.75 131 TRP A N 1
ATOM 1022 C CA . TRP A 1 131 ? 3.830 -14.740 -3.430 1.00 94.75 131 TRP A CA 1
ATOM 1023 C C . TRP A 1 131 ? 3.562 -14.205 -4.842 1.00 94.75 131 TRP A C 1
ATOM 1025 O O . TRP A 1 131 ? 2.953 -13.148 -4.988 1.00 94.75 131 TRP A O 1
ATOM 1035 N N . ILE A 1 132 ? 3.986 -14.927 -5.883 1.00 96.75 132 ILE A N 1
ATOM 1036 C CA . ILE A 1 132 ? 3.742 -14.539 -7.279 1.00 96.75 132 ILE A CA 1
ATOM 1037 C C . ILE A 1 132 ? 2.248 -14.603 -7.603 1.00 96.75 132 ILE A C 1
ATOM 1039 O O . ILE A 1 132 ? 1.735 -13.686 -8.242 1.00 96.75 132 ILE A O 1
ATOM 1043 N N . LEU A 1 133 ? 1.540 -15.637 -7.145 1.00 94.94 133 LEU A N 1
ATOM 1044 C CA . LEU A 1 133 ? 0.091 -15.740 -7.330 1.00 94.94 133 LEU A CA 1
ATOM 1045 C C . LEU A 1 133 ? -0.620 -14.519 -6.736 1.00 94.94 133 LEU A C 1
ATOM 1047 O O . LEU A 1 133 ? -1.400 -13.872 -7.433 1.00 94.94 133 LEU A O 1
ATOM 1051 N N . ASP A 1 134 ? -0.269 -14.151 -5.505 1.00 91.06 134 ASP A N 1
ATOM 1052 C CA . ASP A 1 134 ? -0.936 -13.073 -4.774 1.00 91.06 134 ASP A CA 1
ATOM 1053 C C . ASP A 1 134 ? -0.510 -11.668 -5.200 1.00 91.06 134 ASP A C 1
ATOM 1055 O O . ASP A 1 134 ? -1.255 -10.726 -4.996 1.00 91.06 134 ASP A O 1
ATOM 1059 N N . ASN A 1 135 ? 0.698 -11.459 -5.721 1.00 93.12 135 ASN A N 1
ATOM 1060 C CA . ASN A 1 135 ? 1.185 -10.093 -5.982 1.00 93.12 135 ASN A CA 1
ATOM 1061 C C . ASN A 1 135 ? 1.293 -9.790 -7.475 1.00 93.12 135 ASN A C 1
ATOM 1063 O O . ASN A 1 135 ? 1.157 -8.638 -7.888 1.00 93.12 135 ASN A O 1
ATOM 1067 N N . ILE A 1 136 ? 1.511 -10.816 -8.297 1.00 95.88 136 ILE A N 1
ATOM 1068 C CA . ILE A 1 136 ? 1.812 -10.655 -9.719 1.00 95.88 136 ILE A CA 1
ATOM 1069 C C . ILE A 1 136 ? 0.672 -11.162 -10.595 1.00 95.88 136 ILE A C 1
ATOM 1071 O O . ILE A 1 136 ? 0.313 -10.473 -11.538 1.00 95.88 136 ILE A O 1
ATOM 1075 N N . ILE A 1 137 ? 0.103 -12.340 -10.320 1.00 94.31 137 ILE A N 1
ATOM 1076 C CA . ILE A 1 137 ? -0.850 -12.990 -11.241 1.00 94.31 137 ILE A CA 1
ATOM 1077 C C . ILE A 1 137 ? -2.304 -12.622 -10.949 1.00 94.31 137 ILE A C 1
ATOM 1079 O O . ILE A 1 137 ? -3.078 -12.482 -11.892 1.00 94.31 137 ILE A O 1
ATOM 1083 N N . GLN A 1 138 ? -2.695 -12.460 -9.680 1.00 91.69 138 GLN A N 1
ATOM 1084 C CA . GLN A 1 138 ? -4.085 -12.134 -9.337 1.00 91.69 138 GLN A CA 1
ATOM 1085 C C . GLN A 1 138 ? -4.582 -10.903 -10.116 1.00 91.69 138 GLN A C 1
ATOM 1087 O O . GLN A 1 138 ? -3.804 -9.964 -10.270 1.00 91.69 138 GLN A O 1
ATOM 1092 N N . PRO A 1 139 ? -5.830 -10.859 -10.606 1.00 90.06 139 PRO A N 1
ATOM 1093 C CA . PRO A 1 139 ? -6.331 -9.729 -11.390 1.00 90.06 139 PRO A CA 1
ATOM 1094 C C . PRO A 1 139 ? -6.566 -8.494 -10.506 1.00 90.06 139 PRO A C 1
ATOM 1096 O O . PRO A 1 139 ? -7.312 -8.581 -9.534 1.00 90.06 139 PRO A O 1
ATOM 1099 N N . LEU A 1 140 ? -5.946 -7.354 -10.846 1.00 91.81 140 LEU A N 1
ATOM 1100 C CA . LEU A 1 140 ? -6.051 -6.094 -10.087 1.00 91.81 140 LEU A CA 1
ATOM 1101 C C . LEU A 1 140 ? -6.455 -4.874 -10.934 1.00 91.81 140 LEU A C 1
ATOM 1103 O O . LEU A 1 140 ? -6.531 -3.769 -10.403 1.00 91.81 140 LEU A O 1
ATOM 1107 N N . HIS A 1 141 ? -6.743 -5.062 -12.223 1.00 89.62 141 HIS A N 1
ATOM 1108 C CA . HIS A 1 141 ? -7.051 -3.988 -13.176 1.00 89.62 141 HIS A CA 1
ATOM 1109 C C . HIS A 1 141 ? -8.246 -3.099 -12.776 1.00 89.62 141 HIS A C 1
ATOM 1111 O O . HIS A 1 141 ? -8.325 -1.950 -13.190 1.00 89.62 141 HIS A O 1
ATOM 1117 N N . ASP A 1 142 ? -9.171 -3.607 -11.962 1.00 91.44 142 ASP A N 1
ATOM 1118 C CA . ASP A 1 142 ? -10.351 -2.899 -11.454 1.00 91.44 142 ASP A CA 1
ATOM 1119 C C . ASP A 1 142 ? -10.298 -2.678 -9.930 1.00 91.44 142 ASP A C 1
ATOM 1121 O O . ASP A 1 142 ? -11.327 -2.457 -9.289 1.00 91.44 142 ASP A O 1
ATOM 1125 N N . ARG A 1 143 ? -9.109 -2.780 -9.319 1.00 95.00 143 ARG A N 1
ATOM 1126 C CA . ARG A 1 143 ? -8.921 -2.754 -7.861 1.00 95.00 143 ARG A CA 1
ATOM 1127 C C . ARG A 1 143 ? -8.212 -1.492 -7.397 1.00 95.00 143 ARG A C 1
ATOM 1129 O O . ARG A 1 143 ? -7.305 -0.977 -8.047 1.00 95.00 143 ARG A O 1
ATOM 1136 N N . GLN A 1 144 ? -8.598 -1.026 -6.215 1.00 96.31 144 GLN A N 1
ATOM 1137 C CA . GLN A 1 144 ? -8.083 0.204 -5.629 1.00 96.31 144 GLN A CA 1
ATOM 1138 C C . GLN A 1 144 ? -7.143 -0.085 -4.460 1.00 96.31 144 GLN A C 1
ATOM 1140 O O . GLN A 1 144 ? -7.331 -1.032 -3.691 1.00 96.31 144 GLN A O 1
ATOM 1145 N N . LEU A 1 145 ? -6.138 0.771 -4.303 1.00 97.31 145 LEU A N 1
ATOM 1146 C CA . LEU A 1 145 ? -5.431 0.906 -3.035 1.00 97.31 145 LEU A CA 1
ATOM 1147 C C . LEU A 1 145 ? -6.336 1.622 -2.017 1.00 97.31 145 LEU A C 1
ATOM 1149 O O . LEU A 1 145 ? -7.379 2.167 -2.367 1.00 97.31 145 LEU A O 1
ATOM 1153 N N . LEU A 1 146 ? -5.949 1.591 -0.745 1.00 98.19 146 LEU A N 1
ATOM 1154 C CA . LEU A 1 146 ? -6.665 2.281 0.325 1.00 98.19 146 LEU A CA 1
ATOM 1155 C C . LEU A 1 146 ? -5.626 2.883 1.262 1.00 98.19 146 LEU A C 1
ATOM 1157 O O . LEU A 1 146 ? -5.098 2.178 2.128 1.00 98.19 146 LEU A O 1
ATOM 1161 N N . SER A 1 147 ? -5.294 4.154 1.050 1.00 98.25 147 SER A N 1
ATOM 1162 C CA . SER A 1 147 ? -4.267 4.850 1.821 1.00 98.25 147 SER A CA 1
ATOM 1163 C C . SER A 1 147 ? -4.783 5.263 3.203 1.00 98.25 147 SER A C 1
ATOM 1165 O O . SER A 1 147 ? -5.983 5.265 3.479 1.00 98.25 147 SER A O 1
ATOM 1167 N N . ILE A 1 148 ? -3.868 5.632 4.102 1.00 98.19 148 ILE A N 1
ATOM 1168 C CA . ILE A 1 148 ? -4.241 6.183 5.412 1.00 98.19 148 ILE A CA 1
ATOM 1169 C C . ILE A 1 148 ? -5.057 7.480 5.255 1.00 98.19 148 ILE A C 1
ATOM 1171 O O . ILE A 1 148 ? -6.095 7.577 5.912 1.00 98.19 148 ILE A O 1
ATOM 1175 N N . PRO A 1 149 ? -4.675 8.435 4.378 1.00 98.19 149 PRO A N 1
ATOM 1176 C CA . PRO A 1 149 ? -5.525 9.578 4.053 1.00 98.19 149 PRO A CA 1
ATOM 1177 C C . PRO A 1 149 ? -6.940 9.210 3.599 1.00 98.19 149 PRO A C 1
ATOM 1179 O O . PRO A 1 149 ? -7.895 9.786 4.117 1.00 98.19 149 PRO A O 1
ATOM 1182 N N . ASP A 1 150 ? -7.090 8.218 2.714 1.00 98.38 150 ASP A N 1
ATOM 1183 C CA . ASP A 1 150 ? -8.412 7.785 2.236 1.00 98.38 150 ASP A CA 1
ATOM 1184 C C . ASP A 1 150 ? -9.286 7.275 3.384 1.00 98.38 150 ASP A C 1
ATOM 1186 O O . ASP A 1 150 ? -10.461 7.629 3.478 1.00 98.38 150 ASP A O 1
ATOM 1190 N N . VAL A 1 151 ? -8.707 6.470 4.286 1.00 98.44 151 VAL A N 1
ATOM 1191 C CA . VAL A 1 151 ? -9.418 5.979 5.472 1.00 98.44 151 VAL A CA 1
ATOM 1192 C C . VAL A 1 151 ? -9.846 7.144 6.349 1.00 98.44 151 VAL A C 1
ATOM 1194 O O . VAL A 1 151 ? -11.028 7.257 6.655 1.00 98.44 151 VAL A O 1
ATOM 1197 N N . VAL A 1 152 ? -8.918 8.025 6.731 1.00 97.81 152 VAL A N 1
ATOM 1198 C CA . VAL A 1 152 ? -9.227 9.153 7.619 1.00 97.81 152 VAL A CA 1
ATOM 1199 C C . VAL A 1 152 ? -10.351 10.002 7.030 1.00 97.81 152 VAL A C 1
ATOM 1201 O O . VAL A 1 152 ? -11.371 10.173 7.687 1.00 97.81 152 VAL A O 1
ATOM 1204 N N . CYS A 1 153 ? -10.241 10.436 5.774 1.00 97.44 153 CYS A N 1
ATOM 1205 C CA . CYS A 1 153 ? -11.282 11.236 5.126 1.00 97.44 153 CYS A CA 1
ATOM 1206 C C . CYS A 1 153 ? -12.630 10.505 5.015 1.00 97.44 153 CYS A C 1
ATOM 1208 O O . CYS A 1 153 ? -13.684 11.138 5.022 1.00 97.44 153 CYS A O 1
ATOM 1210 N N . ALA A 1 154 ? -12.634 9.176 4.903 1.00 97.75 154 ALA A N 1
ATOM 1211 C CA . ALA A 1 154 ? -13.865 8.413 4.747 1.00 97.75 154 ALA A CA 1
ATOM 1212 C C . ALA A 1 154 ? -14.657 8.213 6.046 1.00 97.75 154 ALA A C 1
ATOM 1214 O O . ALA A 1 154 ? -15.878 8.045 5.965 1.00 97.75 154 ALA A O 1
ATOM 1215 N N . ILE A 1 155 ? -13.989 8.180 7.205 1.00 96.62 155 ILE A N 1
ATOM 1216 C CA . ILE A 1 155 ? -14.604 7.831 8.502 1.00 96.62 155 ILE A CA 1
ATOM 1217 C C . ILE A 1 155 ? -14.326 8.842 9.628 1.00 96.62 155 ILE A C 1
ATOM 1219 O O . ILE A 1 155 ? -14.676 8.576 10.777 1.00 96.62 155 ILE A O 1
ATOM 1223 N N . GLU A 1 156 ? -13.746 10.007 9.322 1.00 94.31 156 GLU A N 1
ATOM 1224 C CA . GLU A 1 156 ? -13.382 11.046 10.305 1.00 94.31 156 GLU A CA 1
ATOM 1225 C C . GLU A 1 156 ? -14.539 11.544 11.180 1.00 94.31 156 GLU A C 1
ATOM 1227 O O . GLU A 1 156 ? -14.298 12.110 12.243 1.00 94.31 156 GLU A O 1
ATOM 1232 N N . THR A 1 157 ? -15.793 11.346 10.763 1.00 93.19 157 THR A N 1
ATOM 1233 C CA . THR A 1 157 ? -16.966 11.753 11.550 1.00 93.19 157 THR A CA 1
ATOM 1234 C C . THR A 1 157 ? -17.215 10.863 12.762 1.00 93.19 157 THR A C 1
ATOM 1236 O O . THR A 1 157 ? -17.791 11.339 13.744 1.00 93.19 157 THR A O 1
ATOM 1239 N N . ASP A 1 158 ? -16.800 9.597 12.678 1.00 95.88 158 ASP A N 1
ATOM 1240 C CA . ASP A 1 158 ? -17.151 8.545 13.636 1.00 95.88 158 ASP A CA 1
ATOM 1241 C C . ASP A 1 158 ? -15.910 7.969 14.335 1.00 95.88 158 ASP A C 1
ATOM 1243 O O . ASP A 1 158 ? -16.035 7.262 15.335 1.00 95.88 158 ASP A O 1
ATOM 1247 N N . PHE A 1 159 ? -14.709 8.248 13.817 1.00 97.19 159 PHE A N 1
ATOM 1248 C CA . PHE A 1 159 ? -13.459 7.675 14.303 1.00 97.19 159 PHE A CA 1
ATOM 1249 C C . PHE A 1 159 ? -12.330 8.700 14.422 1.00 97.19 159 PHE A C 1
ATOM 1251 O O . PHE A 1 159 ? -12.133 9.546 13.550 1.00 97.19 159 PHE A O 1
ATOM 1258 N N . ASP A 1 160 ? -11.518 8.520 15.462 1.00 96.44 160 ASP A N 1
ATOM 1259 C CA . ASP A 1 160 ? -10.226 9.178 15.639 1.00 96.44 160 ASP A CA 1
ATOM 1260 C C . ASP A 1 160 ? -9.081 8.190 15.396 1.00 96.44 160 ASP A C 1
ATOM 1262 O O . ASP A 1 160 ? -9.096 7.060 15.895 1.00 96.44 160 ASP A O 1
ATOM 1266 N N . VAL A 1 161 ? -8.036 8.625 14.692 1.00 96.81 161 VAL A N 1
ATOM 1267 C CA . VAL A 1 161 ? -6.785 7.865 14.584 1.00 96.81 161 VAL A CA 1
ATOM 1268 C C . VAL A 1 161 ? -6.132 7.733 15.957 1.00 96.81 161 VAL A C 1
ATOM 1270 O O . VAL A 1 161 ? -5.855 8.717 16.640 1.00 96.81 161 VAL A O 1
ATOM 1273 N N . TYR A 1 162 ? -5.822 6.493 16.326 1.00 94.94 162 TYR A N 1
ATOM 1274 C CA . TYR A 1 162 ? -5.184 6.143 17.591 1.00 94.94 162 TYR A CA 1
ATOM 1275 C C . TYR A 1 162 ? -3.726 5.706 17.429 1.00 94.94 162 TYR A C 1
ATOM 1277 O O . TYR A 1 162 ? -2.873 6.040 18.250 1.00 94.94 162 TYR A O 1
ATOM 1285 N N . GLY A 1 163 ? -3.420 4.940 16.382 1.00 96.19 163 GLY A N 1
ATOM 1286 C CA . GLY A 1 163 ? -2.110 4.314 16.229 1.00 96.19 163 GLY A CA 1
ATOM 1287 C C . GLY A 1 163 ? -1.825 3.864 14.804 1.00 96.19 163 GLY A C 1
ATOM 1288 O O . GLY A 1 163 ? -2.740 3.690 14.006 1.00 96.19 163 GLY A O 1
ATOM 1289 N N . SER A 1 164 ? -0.549 3.646 14.491 1.00 96.94 164 SER A N 1
ATOM 1290 C CA . SER A 1 164 ? -0.128 3.067 13.215 1.00 96.94 164 SER A CA 1
ATOM 1291 C C . SER A 1 164 ? 1.106 2.173 13.357 1.00 96.94 164 SER A C 1
ATOM 1293 O O . SER A 1 164 ? 1.896 2.314 14.300 1.00 96.94 164 SER A O 1
ATOM 1295 N N . ALA A 1 165 ? 1.270 1.244 12.412 1.00 95.88 165 ALA A N 1
ATOM 1296 C CA . ALA A 1 165 ? 2.499 0.482 12.204 1.00 95.88 165 ALA A CA 1
ATOM 1297 C C . ALA A 1 165 ? 2.853 0.488 10.699 1.00 95.88 165 ALA A C 1
ATOM 1299 O O . ALA A 1 165 ? 2.068 -0.037 9.910 1.00 95.88 165 ALA A O 1
ATOM 1300 N N . PRO A 1 166 ? 4.004 1.053 10.275 1.00 94.31 166 PRO A N 1
ATOM 1301 C CA . PRO A 1 166 ? 5.069 1.638 11.095 1.00 94.31 166 PRO A CA 1
ATOM 1302 C C . PRO A 1 166 ? 4.587 2.840 11.912 1.00 94.31 166 PRO A C 1
ATOM 1304 O O . PRO A 1 166 ? 3.648 3.529 11.528 1.00 94.31 166 PRO A O 1
ATOM 1307 N N . ARG A 1 167 ? 5.213 3.070 13.071 1.00 93.25 167 ARG A N 1
ATOM 1308 C CA . ARG A 1 167 ? 4.807 4.144 13.979 1.00 93.25 167 ARG A CA 1
ATOM 1309 C C . ARG A 1 167 ? 5.335 5.474 13.458 1.00 93.25 167 ARG A C 1
ATOM 1311 O O . ARG A 1 167 ? 6.518 5.759 13.596 1.00 93.25 167 ARG A O 1
ATOM 1318 N N . PHE A 1 168 ? 4.445 6.283 12.902 1.00 89.06 168 PHE A N 1
ATOM 1319 C CA . PHE A 1 168 ? 4.763 7.641 12.451 1.00 89.06 168 PHE A CA 1
ATOM 1320 C C . PHE A 1 168 ? 3.948 8.711 13.182 1.00 89.06 168 PHE A C 1
ATOM 1322 O O . PHE A 1 168 ? 4.133 9.886 12.903 1.00 89.06 168 PHE A O 1
ATOM 1329 N N . LEU A 1 169 ? 3.062 8.339 14.107 1.00 89.56 169 LEU A N 1
ATOM 1330 C CA . LEU A 1 169 ? 2.247 9.285 14.865 1.00 89.56 169 LEU A CA 1
ATOM 1331 C C . LEU A 1 169 ? 3.002 9.765 16.104 1.00 89.56 169 LEU A C 1
ATOM 1333 O O . LEU A 1 169 ? 3.304 8.968 16.995 1.00 89.56 169 LEU A O 1
ATOM 1337 N N . THR A 1 170 ? 3.269 11.068 16.161 1.00 88.56 170 THR A N 1
ATOM 1338 C CA . THR A 1 170 ? 3.861 11.730 17.325 1.00 88.56 170 THR A CA 1
ATOM 1339 C C . THR A 1 170 ? 3.014 12.946 17.689 1.00 88.56 170 THR A C 1
ATOM 1341 O O . THR A 1 170 ? 2.784 13.814 16.847 1.00 88.56 170 THR A O 1
ATOM 1344 N N . ASP A 1 171 ? 2.570 13.016 18.946 1.00 89.56 171 ASP A N 1
ATOM 1345 C CA . ASP A 1 171 ? 1.778 14.123 19.487 1.00 89.56 171 ASP A CA 1
ATOM 1346 C C . ASP A 1 171 ? 2.480 14.721 20.712 1.00 89.56 171 ASP A C 1
ATOM 1348 O O . ASP A 1 171 ? 2.626 14.062 21.741 1.00 89.56 171 ASP A O 1
ATOM 1352 N N . TRP A 1 172 ? 2.947 15.964 20.577 1.00 89.81 172 TRP A N 1
ATOM 1353 C CA . TRP A 1 172 ? 3.615 16.717 21.645 1.00 89.81 172 TRP A CA 1
ATOM 1354 C C . TRP A 1 172 ? 2.688 17.710 22.351 1.00 89.81 172 TRP A C 1
ATOM 1356 O O . TRP A 1 172 ? 3.142 18.433 23.241 1.00 89.81 172 TRP A O 1
ATOM 1366 N N . ARG A 1 173 ? 1.410 17.785 21.957 1.00 91.44 173 ARG A N 1
ATOM 1367 C CA . ARG A 1 173 ? 0.445 18.695 22.583 1.00 91.44 173 ARG A CA 1
ATOM 1368 C C . ARG A 1 173 ? 0.292 18.349 24.057 1.00 91.44 173 ARG A C 1
ATOM 1370 O O . ARG A 1 173 ? 0.365 17.184 24.461 1.00 91.44 173 ARG A O 1
ATOM 1377 N N . TRP A 1 174 ? 0.075 19.359 24.891 1.00 90.25 174 TRP A N 1
ATOM 1378 C CA . TRP A 1 174 ? -0.133 19.102 26.307 1.00 90.25 174 TRP A CA 1
ATOM 1379 C C . TRP A 1 174 ? -1.476 18.393 26.494 1.00 90.25 174 TRP A C 1
ATOM 1381 O O . TRP A 1 174 ? -2.489 18.843 25.973 1.00 90.25 174 TRP A O 1
ATOM 1391 N N . TYR A 1 175 ? -1.529 17.311 27.278 1.00 85.50 175 TYR A N 1
ATOM 1392 C CA . TYR A 1 175 ? -2.771 16.537 27.453 1.00 85.50 175 TYR A CA 1
ATOM 1393 C C . TYR A 1 175 ? -3.967 17.369 27.957 1.00 85.50 175 TYR A C 1
ATOM 1395 O O . TYR A 1 175 ? -5.109 16.961 27.782 1.00 85.50 175 TYR A O 1
ATOM 1403 N N . LYS A 1 176 ? -3.722 18.528 28.589 1.00 86.81 176 LYS A N 1
ATOM 1404 C CA . LYS A 1 176 ? -4.776 19.457 29.029 1.00 86.81 176 LYS A CA 1
ATOM 1405 C C . LYS A 1 176 ? -5.315 20.367 27.923 1.00 86.81 176 LYS A C 1
ATOM 1407 O O . LYS A 1 176 ? -6.323 21.023 28.146 1.00 86.81 176 LYS A O 1
ATOM 1412 N N . GLU A 1 177 ? -4.643 20.438 26.779 1.00 85.75 177 GLU A N 1
ATOM 1413 C CA . GLU A 1 177 ? -5.073 21.192 25.593 1.00 85.75 177 GLU A CA 1
ATOM 1414 C C . GLU A 1 177 ? -5.961 20.346 24.674 1.00 85.75 177 GLU A C 1
ATOM 1416 O O . GLU A 1 177 ? -6.633 20.881 23.798 1.00 85.75 177 GLU A O 1
ATOM 1421 N N . ILE A 1 178 ? -6.005 19.031 24.897 1.00 85.94 178 ILE A N 1
ATOM 1422 C CA . ILE A 1 178 ? -6.874 18.107 24.175 1.00 85.94 178 ILE A CA 1
ATOM 1423 C C . ILE A 1 178 ? -8.237 18.102 24.873 1.00 85.94 178 ILE A C 1
ATOM 1425 O O . ILE A 1 178 ? -8.484 17.320 25.792 1.00 85.94 178 ILE A O 1
ATOM 1429 N N . LEU A 1 179 ? -9.104 19.030 24.477 1.00 80.62 179 LEU A N 1
ATOM 1430 C CA . LEU A 1 179 ? -10.411 19.256 25.091 1.00 80.62 179 LEU A CA 1
ATOM 1431 C C . LEU A 1 179 ? -11.528 19.165 24.049 1.00 80.62 179 LEU A C 1
ATOM 1433 O O . LEU A 1 179 ? -11.335 19.517 22.891 1.00 80.62 179 LEU A O 1
ATOM 1437 N N . GLY A 1 180 ? -12.720 18.768 24.497 1.00 79.06 180 GLY A N 1
ATOM 1438 C CA . GLY A 1 180 ? -13.918 18.718 23.660 1.00 79.06 180 GLY A CA 1
ATOM 1439 C C . GLY A 1 180 ? -13.950 17.548 22.673 1.00 79.06 180 GLY A C 1
ATOM 1440 O O . GLY A 1 180 ? -13.200 16.574 22.799 1.00 79.06 180 GLY A O 1
ATOM 1441 N N . ASP A 1 181 ? -14.874 17.660 21.718 1.00 74.62 181 ASP A N 1
ATOM 1442 C CA . ASP A 1 181 ? -15.139 16.633 20.705 1.00 74.62 181 ASP A CA 1
ATOM 1443 C C . ASP A 1 181 ? -14.213 16.763 19.487 1.00 74.62 181 ASP A C 1
ATOM 1445 O O . ASP A 1 181 ? -13.933 15.769 18.829 1.00 74.62 181 ASP A O 1
ATOM 1449 N N . ASP A 1 182 ? -13.695 17.965 19.209 1.00 79.00 182 ASP A N 1
ATOM 1450 C CA . ASP A 1 182 ? -12.703 18.199 18.155 1.00 79.00 182 ASP A CA 1
ATOM 1451 C C . ASP A 1 182 ? -11.288 18.161 18.739 1.00 79.00 182 ASP A C 1
ATOM 1453 O O . ASP A 1 182 ? -10.686 19.174 19.104 1.00 79.00 182 ASP A O 1
ATOM 1457 N N . ARG A 1 183 ? -10.765 16.942 18.879 1.00 86.50 183 ARG A N 1
ATOM 1458 C CA . ARG A 1 183 ? -9.440 16.688 19.461 1.00 86.50 183 ARG A CA 1
ATOM 1459 C C . ARG A 1 183 ? -8.310 16.844 18.447 1.00 86.50 183 ARG A C 1
ATOM 1461 O O . ARG A 1 183 ? -7.142 16.745 18.829 1.00 86.50 183 ARG A O 1
ATOM 1468 N N . GLY A 1 184 ? -8.618 17.050 17.165 1.00 91.38 184 GLY A N 1
ATOM 1469 C CA . GLY A 1 184 ? -7.638 17.212 16.089 1.00 91.38 184 GLY A CA 1
ATOM 1470 C C . GLY A 1 184 ? -6.725 16.003 15.835 1.00 91.38 184 GLY A C 1
ATOM 1471 O O . GLY A 1 184 ? -5.670 16.172 15.223 1.00 91.38 184 GLY A O 1
ATOM 1472 N N . TYR A 1 185 ? -7.075 14.798 16.308 1.00 94.19 185 TYR A N 1
ATOM 1473 C CA . TYR A 1 185 ? -6.234 13.604 16.136 1.00 94.19 185 TYR A CA 1
ATOM 1474 C C . TYR A 1 185 ? -6.067 13.217 14.666 1.00 94.19 185 TYR A C 1
ATOM 1476 O O . TYR A 1 185 ? -4.950 12.947 14.231 1.00 94.19 185 TYR A O 1
ATOM 1484 N N . ASN A 1 186 ? -7.148 13.275 13.887 1.00 95.69 186 ASN A N 1
ATOM 1485 C CA . ASN A 1 186 ? -7.130 12.972 12.457 1.00 95.69 186 ASN A CA 1
ATOM 1486 C C . ASN A 1 186 ? -6.241 13.947 11.673 1.00 95.69 186 ASN A C 1
ATOM 1488 O O . ASN A 1 186 ? -5.355 13.518 10.938 1.00 95.69 186 ASN A O 1
ATOM 1492 N N . ALA A 1 187 ? -6.391 15.256 11.900 1.00 95.38 187 ALA A N 1
ATOM 1493 C CA . ALA A 1 187 ? -5.556 16.272 11.256 1.00 95.38 187 ALA A CA 1
ATOM 1494 C C . ALA A 1 187 ? -4.066 16.109 11.610 1.00 95.38 187 ALA A C 1
ATOM 1496 O O . ALA A 1 187 ? -3.200 16.156 10.734 1.00 95.38 187 ALA A O 1
ATOM 1497 N N . LEU A 1 188 ? -3.759 15.852 12.886 1.00 95.44 188 LEU A N 1
ATOM 1498 C CA . LEU A 1 188 ? -2.391 15.584 13.324 1.00 95.44 188 LEU A CA 1
ATOM 1499 C C . LEU A 1 188 ? -1.826 14.307 12.687 1.00 95.44 188 LEU A C 1
ATOM 1501 O O . LEU A 1 188 ? -0.650 14.276 12.314 1.00 95.44 188 LEU A O 1
ATOM 1505 N N . ALA A 1 189 ? -2.643 13.260 12.562 1.00 96.81 189 ALA A N 1
ATOM 1506 C CA . ALA A 1 189 ? -2.247 12.008 11.935 1.00 96.81 189 ALA A CA 1
ATOM 1507 C C . ALA A 1 189 ? -1.913 12.189 10.452 1.00 96.81 189 ALA A C 1
ATOM 1509 O O . ALA A 1 189 ? -0.879 11.689 10.007 1.00 96.81 189 ALA A O 1
ATOM 1510 N N . LEU A 1 190 ? -2.726 12.953 9.716 1.00 97.75 190 LEU A N 1
ATOM 1511 C CA . LEU A 1 190 ? -2.476 13.285 8.313 1.00 97.75 190 LEU A CA 1
ATOM 1512 C C . LEU A 1 190 ? -1.182 14.085 8.138 1.00 97.75 190 LEU A C 1
ATOM 1514 O O . LEU A 1 190 ? -0.354 13.726 7.302 1.00 97.75 190 LEU A O 1
ATOM 1518 N N . SER A 1 191 ? -0.947 15.105 8.967 1.00 97.31 191 SER A N 1
ATOM 1519 C CA . SER A 1 191 ? 0.293 15.887 8.885 1.00 97.31 191 SER A CA 1
ATOM 1520 C C . SER A 1 191 ? 1.529 15.034 9.205 1.00 97.31 191 SER A C 1
ATOM 1522 O O . SER A 1 191 ? 2.515 15.056 8.467 1.00 97.31 191 SER A O 1
ATOM 1524 N N . ASN A 1 192 ? 1.467 14.183 10.239 1.00 97.56 192 ASN A N 1
ATOM 1525 C CA . ASN A 1 192 ? 2.548 13.239 10.549 1.00 97.56 192 ASN A CA 1
ATOM 1526 C C . ASN A 1 192 ? 2.781 12.225 9.416 1.00 97.56 192 ASN A C 1
ATOM 1528 O O . ASN A 1 192 ? 3.931 11.891 9.134 1.00 97.56 192 ASN A O 1
ATOM 1532 N N . TYR A 1 193 ? 1.714 11.736 8.777 1.00 98.06 193 TYR A N 1
ATOM 1533 C CA . TYR A 1 193 ? 1.798 10.843 7.623 1.00 98.06 193 TYR A CA 1
ATOM 1534 C C . TYR A 1 193 ? 2.533 11.523 6.465 1.00 98.06 193 TYR A C 1
ATOM 1536 O O . TYR A 1 193 ? 3.562 11.025 6.014 1.00 98.06 193 TYR A O 1
ATOM 1544 N N . TYR A 1 194 ? 2.072 12.694 6.026 1.00 98.50 194 TYR A N 1
ATOM 1545 C CA . TYR A 1 194 ? 2.670 13.404 4.894 1.00 98.50 194 TYR A CA 1
ATOM 1546 C C . TYR A 1 194 ? 4.051 13.991 5.187 1.00 98.50 194 TYR A C 1
ATOM 1548 O O . TYR A 1 194 ? 4.783 14.275 4.250 1.00 98.50 194 TYR A O 1
ATOM 1556 N N . CYS A 1 195 ? 4.459 14.158 6.443 1.00 98.25 195 CYS A N 1
ATOM 1557 C CA . CYS A 1 195 ? 5.845 14.517 6.764 1.00 98.25 195 C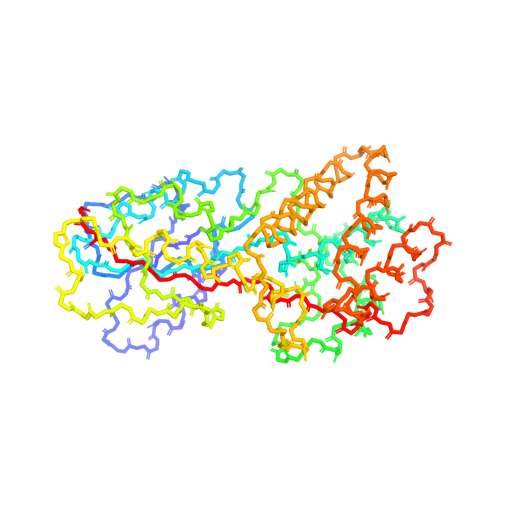YS A CA 1
ATOM 1558 C C . CYS A 1 195 ? 6.803 13.313 6.746 1.00 98.25 195 CYS A C 1
ATOM 1560 O O . CYS A 1 195 ? 8.015 13.506 6.846 1.00 98.25 195 CYS A O 1
ATOM 1562 N N . ARG A 1 196 ? 6.281 12.077 6.672 1.00 97.94 196 ARG A N 1
ATOM 1563 C CA . ARG A 1 196 ? 7.065 10.840 6.836 1.00 97.94 196 ARG A CA 1
ATOM 1564 C C . ARG A 1 196 ? 6.814 9.774 5.776 1.00 97.94 196 ARG A C 1
ATOM 1566 O O . ARG A 1 196 ? 7.498 8.751 5.818 1.00 97.94 196 ARG A O 1
ATOM 1573 N N . ASN A 1 197 ? 5.877 9.959 4.846 1.00 98.25 197 ASN A N 1
ATOM 1574 C CA . ASN A 1 197 ? 5.471 8.913 3.904 1.00 98.25 197 ASN A CA 1
ATOM 1575 C C . ASN A 1 197 ? 6.603 8.448 2.971 1.00 98.25 197 ASN A C 1
ATOM 1577 O O . ASN A 1 197 ? 6.556 7.306 2.516 1.00 98.25 197 ASN A O 1
ATOM 1581 N N . LEU A 1 198 ? 7.679 9.229 2.791 1.00 98.56 198 LEU A N 1
ATOM 1582 C CA . LEU A 1 198 ? 8.901 8.753 2.130 1.00 98.56 198 LEU A CA 1
ATOM 1583 C C . LEU A 1 198 ? 9.470 7.489 2.796 1.00 98.56 198 LEU A C 1
ATOM 1585 O O . LEU A 1 198 ? 9.972 6.609 2.111 1.00 98.56 198 LEU A O 1
ATOM 1589 N N . ASN A 1 199 ? 9.326 7.322 4.113 1.00 98.38 199 ASN A N 1
ATOM 1590 C CA . ASN A 1 199 ? 9.763 6.112 4.822 1.00 98.38 199 ASN A CA 1
ATOM 1591 C C . ASN A 1 199 ? 9.017 4.838 4.403 1.00 98.38 199 ASN A C 1
ATOM 1593 O O . ASN A 1 199 ? 9.436 3.739 4.770 1.00 98.38 199 ASN A O 1
ATOM 1597 N N . LEU A 1 200 ? 7.912 4.955 3.665 1.00 98.31 200 LEU A N 1
ATOM 1598 C CA . LEU A 1 200 ? 7.156 3.811 3.168 1.00 98.31 200 LEU A CA 1
ATOM 1599 C C . LEU A 1 200 ? 7.717 3.260 1.855 1.00 98.31 200 LEU A C 1
ATOM 1601 O O . LEU A 1 200 ? 7.477 2.090 1.560 1.00 98.31 200 LEU A O 1
ATOM 1605 N N . ILE A 1 201 ? 8.475 4.063 1.099 1.00 98.62 201 ILE A N 1
ATOM 1606 C CA . ILE A 1 201 ? 8.921 3.703 -0.252 1.00 98.62 201 ILE A CA 1
ATOM 1607 C C . ILE A 1 201 ? 10.002 2.625 -0.250 1.00 98.62 201 ILE A C 1
ATOM 1609 O O . ILE A 1 201 ? 10.078 1.842 -1.189 1.00 98.62 201 ILE A O 1
ATOM 1613 N N . ASP A 1 202 ? 10.853 2.579 0.779 1.00 98.12 202 ASP A N 1
ATOM 1614 C CA . ASP A 1 202 ? 12.017 1.696 0.829 1.00 98.12 202 ASP A CA 1
ATOM 1615 C C . ASP A 1 202 ? 12.281 1.215 2.258 1.00 98.12 202 ASP A C 1
ATOM 1617 O O . ASP A 1 202 ? 12.743 1.974 3.110 1.00 98.12 202 ASP A O 1
ATOM 1621 N N . TYR A 1 203 ? 12.008 -0.061 2.545 1.00 96.19 203 TYR A N 1
ATOM 1622 C CA . TYR A 1 203 ? 12.138 -0.587 3.913 1.00 96.19 203 TYR A CA 1
ATOM 1623 C C . TYR A 1 203 ? 13.582 -0.596 4.441 1.00 96.19 203 TYR A C 1
ATOM 1625 O O . TYR A 1 203 ? 13.786 -0.788 5.645 1.00 96.19 203 TYR A O 1
ATOM 1633 N N . ARG A 1 204 ? 14.581 -0.458 3.558 1.00 96.19 204 ARG A N 1
ATOM 1634 C CA . ARG A 1 204 ? 16.010 -0.532 3.903 1.00 96.19 204 ARG A CA 1
ATOM 1635 C C . ARG A 1 204 ? 16.502 0.710 4.634 1.00 96.19 204 ARG A C 1
ATOM 1637 O O . ARG A 1 204 ? 17.538 0.634 5.292 1.00 96.19 204 ARG A O 1
ATOM 1644 N N . TYR A 1 205 ? 15.781 1.817 4.503 1.00 97.12 205 TYR A N 1
ATOM 1645 C CA . TYR A 1 205 ? 16.194 3.116 5.000 1.00 97.12 205 TYR A CA 1
ATOM 1646 C C . TYR A 1 205 ? 15.160 3.694 5.966 1.00 97.12 205 TYR A C 1
ATOM 1648 O O . TYR A 1 205 ? 13.975 3.342 5.957 1.00 97.12 205 TYR A O 1
ATOM 1656 N N . GLU A 1 206 ? 15.657 4.591 6.807 1.00 97.00 206 GLU A N 1
ATOM 1657 C CA . GLU A 1 206 ? 14.859 5.536 7.572 1.00 97.00 206 GLU A CA 1
ATOM 1658 C C . GLU A 1 206 ? 15.311 6.932 7.141 1.00 97.00 206 GLU A C 1
ATOM 1660 O O . GLU A 1 206 ? 16.489 7.280 7.256 1.00 97.00 206 GLU A O 1
ATOM 1665 N N . PHE A 1 207 ? 14.388 7.701 6.578 1.00 97.38 207 PHE A N 1
ATOM 1666 C CA . PHE A 1 207 ? 14.615 9.048 6.079 1.00 97.38 207 PHE A CA 1
ATOM 1667 C C . PHE A 1 207 ? 14.146 10.073 7.115 1.00 97.38 207 PHE A C 1
ATOM 1669 O O . PHE A 1 207 ? 13.162 9.820 7.821 1.00 97.38 207 PHE A O 1
ATOM 1676 N N . PRO A 1 208 ? 14.817 11.236 7.205 1.00 96.25 208 PRO A N 1
ATOM 1677 C CA . PRO A 1 208 ? 14.363 12.319 8.064 1.00 96.25 208 PRO A CA 1
ATOM 1678 C C . PRO A 1 208 ? 12.986 12.832 7.629 1.00 96.25 208 PRO A C 1
ATOM 1680 O O . PRO A 1 208 ? 12.589 12.692 6.470 1.00 96.25 208 PRO A O 1
ATOM 1683 N N . ASP A 1 209 ? 12.292 13.472 8.569 1.00 96.88 209 ASP A N 1
ATOM 1684 C CA . ASP A 1 209 ? 11.044 14.174 8.286 1.00 96.88 209 ASP A CA 1
ATOM 1685 C C . ASP A 1 209 ? 11.255 15.219 7.178 1.00 96.88 209 ASP A C 1
ATOM 1687 O O . ASP A 1 209 ? 12.287 15.897 7.108 1.00 96.88 209 ASP A O 1
ATOM 1691 N N . HIS A 1 210 ? 10.251 15.368 6.323 1.00 98.06 210 HIS A N 1
ATOM 1692 C CA . HIS A 1 210 ? 10.239 16.314 5.214 1.00 98.06 210 HIS A CA 1
ATOM 1693 C C . HIS A 1 210 ? 9.025 17.236 5.292 1.00 98.06 210 HIS A C 1
ATOM 1695 O O . HIS A 1 210 ? 8.112 17.045 6.092 1.00 98.06 210 HIS A O 1
ATOM 1701 N N . ALA A 1 211 ? 9.010 18.262 4.442 1.00 98.19 211 ALA A N 1
ATOM 1702 C CA . ALA A 1 211 ? 7.873 19.163 4.361 1.00 98.19 211 ALA A CA 1
ATOM 1703 C C . ALA A 1 211 ? 6.616 18.413 3.886 1.00 98.19 211 ALA A C 1
ATOM 1705 O O . ALA A 1 211 ? 6.678 17.590 2.972 1.00 98.19 211 ALA A O 1
ATOM 1706 N N . GLU A 1 212 ? 5.466 18.747 4.464 1.00 98.12 212 GLU A N 1
ATOM 1707 C CA . GLU A 1 212 ? 4.173 18.155 4.108 1.00 98.12 212 GLU A CA 1
ATOM 1708 C C . GLU A 1 212 ? 3.844 18.246 2.599 1.00 98.12 212 GLU A C 1
ATOM 1710 O O . GLU A 1 212 ? 3.484 17.220 2.020 1.00 98.12 212 GLU A O 1
ATOM 1715 N N . PRO A 1 213 ? 4.068 19.381 1.893 1.00 98.62 213 PRO A N 1
ATOM 1716 C CA . PRO A 1 213 ? 3.824 19.452 0.449 1.00 98.62 213 PRO A CA 1
ATOM 1717 C C . PRO A 1 213 ? 4.636 18.449 -0.382 1.00 98.62 213 PRO A C 1
ATOM 1719 O O . PRO A 1 213 ? 4.164 18.001 -1.425 1.00 98.62 213 PRO A O 1
ATOM 1722 N N . PHE A 1 214 ? 5.840 18.073 0.072 1.00 98.81 214 PHE A N 1
ATOM 1723 C CA . PHE A 1 214 ? 6.626 17.025 -0.583 1.00 98.81 214 PHE A CA 1
ATOM 1724 C C . PHE A 1 214 ? 5.917 15.674 -0.472 1.00 98.81 214 PHE A C 1
ATOM 1726 O O . PHE A 1 214 ? 5.778 14.977 -1.474 1.00 98.81 214 PHE A O 1
ATOM 1733 N N . GLY A 1 215 ? 5.434 15.317 0.722 1.00 98.62 215 GLY A N 1
ATOM 1734 C CA . GLY A 1 215 ? 4.763 14.038 0.938 1.00 98.62 215 GLY A CA 1
ATOM 1735 C C . GLY A 1 215 ? 3.433 13.940 0.209 1.00 98.62 215 GLY A C 1
ATOM 1736 O O . GLY A 1 215 ? 3.149 12.903 -0.382 1.00 98.62 215 GLY A O 1
ATOM 1737 N N . VAL A 1 216 ? 2.655 15.026 0.172 1.00 98.75 216 VAL A N 1
ATOM 1738 C CA . VAL A 1 216 ? 1.428 15.105 -0.638 1.00 98.75 216 VAL A CA 1
ATOM 1739 C C . VAL A 1 216 ? 1.745 14.868 -2.115 1.00 98.75 216 VAL A C 1
ATOM 1741 O O . VAL A 1 216 ? 1.065 14.082 -2.773 1.00 98.75 216 VAL A O 1
ATOM 1744 N N . LYS A 1 217 ? 2.808 15.493 -2.639 1.00 98.88 217 LYS A N 1
ATOM 1745 C CA . LYS A 1 217 ? 3.203 15.296 -4.037 1.00 98.88 217 LYS A CA 1
ATOM 1746 C C . LYS A 1 217 ? 3.696 13.875 -4.308 1.00 98.88 217 LYS A C 1
ATOM 1748 O O . LYS A 1 217 ? 3.342 13.299 -5.333 1.00 98.88 217 LYS A O 1
ATOM 1753 N N . LEU A 1 218 ? 4.483 13.301 -3.400 1.00 98.88 218 LEU A N 1
ATOM 1754 C CA . LEU A 1 218 ? 4.950 11.920 -3.508 1.00 98.88 218 LEU A CA 1
ATOM 1755 C C . LEU A 1 218 ? 3.773 10.933 -3.532 1.00 98.88 218 LEU A C 1
ATOM 1757 O O . LEU A 1 218 ? 3.736 10.051 -4.386 1.00 98.88 218 LEU A O 1
ATOM 1761 N N . GLU A 1 219 ? 2.793 11.127 -2.647 1.00 98.62 219 GLU A N 1
ATOM 1762 C CA . GLU A 1 219 ? 1.562 10.334 -2.591 1.00 98.62 219 GLU A CA 1
ATOM 1763 C C . GLU A 1 219 ? 0.800 10.381 -3.920 1.00 98.62 219 GLU A C 1
ATOM 1765 O O . GLU A 1 219 ? 0.452 9.342 -4.477 1.00 98.62 219 GLU A O 1
ATOM 1770 N N . GLU A 1 220 ? 0.589 11.584 -4.460 1.00 98.62 220 GLU A N 1
ATOM 1771 C CA . GLU A 1 220 ? -0.095 11.803 -5.737 1.00 98.62 220 GLU A CA 1
ATOM 1772 C C . GLU A 1 220 ? 0.607 11.060 -6.885 1.00 98.62 220 GLU A C 1
ATOM 1774 O O . GLU A 1 220 ? -0.029 10.316 -7.636 1.00 98.62 220 GLU A O 1
ATOM 1779 N N . LEU A 1 221 ? 1.926 11.239 -7.023 1.00 98.88 221 LEU A N 1
ATOM 1780 C CA . LEU A 1 221 ? 2.694 10.628 -8.108 1.00 98.88 221 LEU A CA 1
ATOM 1781 C C . LEU A 1 221 ? 2.716 9.101 -7.993 1.00 98.88 221 LEU A C 1
ATOM 1783 O O . LEU A 1 221 ? 2.480 8.403 -8.978 1.00 98.88 221 LEU A O 1
ATOM 1787 N N . CYS A 1 222 ? 2.966 8.556 -6.804 1.00 98.75 222 CYS A N 1
ATOM 1788 C CA . CYS A 1 222 ? 3.015 7.110 -6.632 1.00 98.75 222 CYS A CA 1
ATOM 1789 C C . CYS A 1 222 ? 1.627 6.465 -6.774 1.00 98.75 222 CYS A C 1
ATOM 1791 O O . CYS A 1 222 ? 1.524 5.394 -7.369 1.00 98.75 222 CYS A O 1
ATOM 1793 N N . SER A 1 223 ? 0.548 7.112 -6.329 1.00 98.38 223 SER A N 1
ATOM 1794 C CA . SER A 1 223 ? -0.819 6.612 -6.543 1.00 98.38 223 SER A CA 1
ATOM 1795 C C . SER A 1 223 ? -1.218 6.627 -8.022 1.00 98.38 223 SER A C 1
ATOM 1797 O O . SER A 1 223 ? -1.845 5.682 -8.501 1.00 98.38 223 SER A O 1
ATOM 1799 N N . ARG A 1 224 ? -0.758 7.617 -8.802 1.00 98.44 224 ARG A N 1
ATOM 1800 C CA . ARG A 1 224 ? -0.907 7.606 -10.270 1.00 98.44 224 ARG A CA 1
ATOM 1801 C C . ARG A 1 224 ? -0.223 6.404 -10.924 1.00 98.44 224 ARG A C 1
ATOM 1803 O O . ARG A 1 224 ? -0.728 5.910 -11.925 1.00 98.44 224 ARG A O 1
ATOM 1810 N N . SER A 1 225 ? 0.886 5.905 -10.370 1.00 98.44 225 SER A N 1
ATOM 1811 C CA . SER A 1 225 ? 1.563 4.721 -10.925 1.00 98.44 225 SER A CA 1
ATOM 1812 C C . SER A 1 225 ? 0.704 3.457 -10.825 1.00 98.44 225 SER A C 1
ATOM 1814 O O . SER A 1 225 ? 0.721 2.639 -11.740 1.00 98.44 225 SER A O 1
ATOM 1816 N N . TRP A 1 226 ? -0.091 3.329 -9.754 1.00 98.00 226 TRP A N 1
ATOM 1817 C CA . TRP A 1 226 ? -1.054 2.240 -9.598 1.00 98.00 226 TRP A CA 1
ATOM 1818 C C . TRP A 1 226 ? -2.167 2.336 -10.639 1.00 98.00 226 TRP A C 1
ATOM 1820 O O . TRP A 1 226 ? -2.446 1.357 -11.320 1.00 98.00 226 TRP A O 1
ATOM 1830 N N . ALA A 1 227 ? -2.751 3.526 -10.812 1.00 97.50 227 ALA A N 1
ATOM 1831 C CA . ALA A 1 227 ? -3.795 3.749 -11.812 1.00 97.50 227 ALA A CA 1
ATOM 1832 C C . ALA A 1 227 ? -3.305 3.424 -13.233 1.00 97.50 227 ALA A C 1
ATOM 1834 O O . ALA A 1 227 ? -3.971 2.700 -13.964 1.00 97.50 227 ALA A O 1
ATOM 1835 N N . ILE A 1 228 ? -2.097 3.875 -13.592 1.00 98.25 228 ILE A N 1
ATOM 1836 C CA . ILE A 1 228 ? -1.487 3.551 -14.888 1.00 98.25 228 ILE A CA 1
ATOM 1837 C C . ILE A 1 228 ? -1.238 2.044 -15.027 1.00 98.25 228 ILE A C 1
ATOM 1839 O O . ILE A 1 228 ? -1.432 1.496 -16.107 1.00 98.25 228 ILE A O 1
ATOM 1843 N N . MET A 1 229 ? -0.817 1.362 -13.956 1.00 97.69 229 MET A N 1
ATOM 1844 C CA . MET A 1 229 ? -0.662 -0.093 -13.978 1.00 97.69 229 MET A CA 1
ATOM 1845 C C . MET A 1 229 ? -1.991 -0.790 -14.273 1.00 97.69 229 MET A C 1
ATOM 1847 O O . MET A 1 229 ? -2.037 -1.624 -15.172 1.00 97.69 229 MET A O 1
ATOM 1851 N N . CYS A 1 230 ? -3.067 -0.405 -13.582 1.00 96.69 230 CYS A N 1
ATOM 1852 C CA . CYS A 1 230 ? -4.404 -0.929 -13.845 1.00 96.69 230 CYS A CA 1
ATOM 1853 C C . CYS A 1 230 ? -4.819 -0.703 -15.307 1.00 96.69 230 CYS A C 1
ATOM 1855 O O . CYS A 1 230 ? -5.279 -1.642 -15.952 1.00 96.69 230 CYS A O 1
ATOM 1857 N N . ASP A 1 231 ? -4.587 0.495 -15.854 1.00 96.06 231 ASP A N 1
ATOM 1858 C CA . ASP A 1 231 ? -4.886 0.814 -17.254 1.00 96.06 231 ASP A CA 1
ATOM 1859 C C . ASP A 1 231 ? -4.095 -0.074 -18.231 1.00 96.06 231 ASP A C 1
ATOM 1861 O O . ASP A 1 231 ? -4.675 -0.621 -19.173 1.00 96.06 231 ASP A O 1
ATOM 1865 N N . ILE A 1 232 ? -2.793 -0.275 -18.001 1.00 96.50 232 ILE A N 1
ATOM 1866 C CA . ILE A 1 232 ? -1.951 -1.168 -18.817 1.00 96.50 232 ILE A CA 1
ATOM 1867 C C . ILE A 1 232 ? -2.508 -2.596 -18.800 1.00 96.50 232 ILE A C 1
ATOM 1869 O O . ILE A 1 232 ? -2.608 -3.224 -19.852 1.00 96.50 232 ILE A O 1
ATOM 1873 N N . GLU A 1 233 ? -2.939 -3.098 -17.641 1.00 94.06 233 GLU A N 1
ATOM 1874 C CA . GLU A 1 233 ? -3.514 -4.444 -17.523 1.00 94.06 233 GLU A CA 1
ATOM 1875 C C . GLU A 1 233 ? -4.852 -4.616 -18.256 1.00 94.06 233 GLU A C 1
ATOM 1877 O O . GLU A 1 233 ? -5.246 -5.744 -18.551 1.00 94.06 233 GLU A O 1
ATOM 1882 N N . THR A 1 234 ? -5.543 -3.523 -18.598 1.00 93.25 234 THR A N 1
ATOM 1883 C CA . THR A 1 234 ? -6.715 -3.569 -19.492 1.00 93.25 234 THR A CA 1
ATOM 1884 C C . THR A 1 234 ? -6.350 -3.614 -20.982 1.00 93.25 234 THR A C 1
ATOM 1886 O O . THR A 1 234 ? -7.239 -3.687 -21.830 1.00 93.25 234 THR A O 1
ATOM 1889 N N . GLY A 1 235 ? -5.055 -3.590 -21.314 1.00 92.62 235 GLY A N 1
ATOM 1890 C CA . GLY A 1 235 ? -4.531 -3.579 -22.681 1.00 92.62 235 GLY A CA 1
ATOM 1891 C C . GLY A 1 235 ? -4.256 -2.180 -23.241 1.00 92.62 235 GLY A C 1
ATOM 1892 O O . GLY A 1 235 ? -4.097 -2.032 -24.453 1.00 92.62 235 GLY A O 1
ATOM 1893 N N . ASN A 1 236 ? -4.221 -1.139 -22.399 1.00 94.12 236 ASN A N 1
ATOM 1894 C CA . ASN A 1 236 ? -3.912 0.218 -22.843 1.00 94.12 236 ASN A CA 1
ATOM 1895 C C . ASN A 1 236 ? -2.394 0.455 -22.959 1.00 94.12 236 ASN A C 1
ATOM 1897 O O . ASN A 1 236 ? -1.728 0.840 -21.996 1.00 94.12 236 ASN A O 1
ATOM 1901 N N . GLU A 1 237 ? -1.862 0.289 -24.168 1.00 93.00 237 GLU A N 1
ATOM 1902 C CA . GLU A 1 237 ? -0.435 0.474 -24.469 1.00 93.00 237 GLU A CA 1
ATOM 1903 C C . GLU A 1 237 ? 0.082 1.908 -24.233 1.00 93.00 237 GLU A C 1
ATOM 1905 O O . GLU A 1 237 ? 1.253 2.089 -23.888 1.00 93.00 237 GLU A O 1
ATOM 1910 N N . ASP A 1 238 ? -0.770 2.937 -24.338 1.00 94.50 238 ASP A N 1
ATOM 1911 C CA . ASP A 1 238 ? -0.364 4.335 -24.096 1.00 94.50 238 ASP A CA 1
ATOM 1912 C C . ASP A 1 238 ? 0.033 4.575 -22.625 1.00 94.50 238 ASP A C 1
ATOM 1914 O O . ASP A 1 238 ? 0.784 5.510 -22.306 1.00 94.50 238 ASP A O 1
ATOM 1918 N N . GLY A 1 239 ? -0.419 3.699 -21.719 1.00 97.12 239 GLY A N 1
ATOM 1919 C CA . GLY A 1 239 ? -0.058 3.721 -20.306 1.00 97.12 239 GLY A CA 1
ATOM 1920 C C . GLY A 1 239 ? 1.451 3.600 -20.076 1.00 97.12 239 GLY A C 1
ATOM 1921 O O . GLY A 1 239 ? 1.982 4.251 -19.176 1.00 97.12 239 GLY A O 1
ATOM 1922 N N . TRP A 1 240 ? 2.181 2.871 -20.929 1.00 98.12 240 TRP A N 1
ATOM 1923 C CA . TRP A 1 240 ? 3.632 2.696 -20.793 1.00 98.12 240 TRP A CA 1
ATOM 1924 C C . TRP A 1 240 ? 4.406 4.009 -20.903 1.00 98.12 240 TRP A C 1
ATOM 1926 O O . TRP A 1 240 ? 5.263 4.297 -20.068 1.00 98.12 240 TRP A O 1
ATOM 1936 N N . ALA A 1 241 ? 4.091 4.839 -21.900 1.00 97.81 241 ALA A N 1
ATOM 1937 C CA . ALA A 1 241 ? 4.767 6.124 -22.081 1.00 97.81 241 ALA A CA 1
ATOM 1938 C C . ALA A 1 241 ? 4.532 7.051 -20.876 1.00 97.81 241 ALA A C 1
ATOM 1940 O O . ALA A 1 241 ? 5.457 7.719 -20.403 1.00 97.81 241 ALA A O 1
ATOM 1941 N N . SER A 1 242 ? 3.304 7.036 -20.350 1.00 98.19 242 SER A N 1
ATOM 1942 C CA . SER A 1 242 ? 2.917 7.803 -19.165 1.00 98.19 242 SER A CA 1
ATOM 1943 C C . SER A 1 242 ? 3.622 7.299 -17.905 1.00 98.19 242 SER A C 1
ATOM 1945 O O . SER A 1 242 ? 4.110 8.108 -17.113 1.00 98.19 242 SER A O 1
ATOM 1947 N N . LEU A 1 243 ? 3.748 5.978 -17.743 1.00 98.69 243 LEU A N 1
ATOM 1948 C CA . LEU A 1 243 ? 4.508 5.364 -16.658 1.00 98.69 243 LEU A CA 1
ATOM 1949 C C . LEU A 1 243 ? 5.973 5.807 -16.687 1.00 98.69 243 LEU A C 1
ATOM 1951 O O . LEU A 1 243 ? 6.498 6.225 -15.661 1.00 98.69 243 LEU A O 1
ATOM 1955 N N . PHE A 1 244 ? 6.640 5.737 -17.841 1.00 98.62 244 PHE A N 1
ATOM 1956 C CA . PHE A 1 244 ? 8.071 6.045 -17.924 1.00 98.62 244 PHE A CA 1
ATOM 1957 C C . PHE A 1 244 ? 8.379 7.501 -17.561 1.00 98.62 244 PHE A C 1
ATOM 1959 O O . PHE A 1 244 ? 9.359 7.757 -16.857 1.00 98.62 244 PHE A O 1
ATOM 1966 N N . SER A 1 245 ? 7.524 8.440 -17.990 1.00 98.50 245 SER A N 1
ATOM 1967 C CA . SER A 1 245 ? 7.603 9.846 -17.568 1.00 98.50 245 SER A CA 1
ATOM 1968 C C . SER A 1 245 ? 7.406 9.975 -16.060 1.00 98.50 245 SER A C 1
ATOM 1970 O O . SER A 1 245 ? 8.232 10.577 -15.376 1.00 98.50 245 SER A O 1
ATOM 1972 N N . LEU A 1 246 ? 6.358 9.342 -15.525 1.00 98.81 246 LEU A N 1
ATOM 1973 C CA . LEU A 1 246 ? 6.016 9.402 -14.107 1.00 98.81 246 LEU A CA 1
ATOM 1974 C C . LEU A 1 246 ? 7.130 8.846 -13.209 1.00 98.81 246 LEU A C 1
ATOM 1976 O O . LEU A 1 246 ? 7.423 9.423 -12.167 1.00 98.81 246 LEU A O 1
ATOM 1980 N N . LEU A 1 247 ? 7.782 7.750 -13.603 1.00 98.88 247 LEU A N 1
ATOM 1981 C CA . LEU A 1 247 ? 8.914 7.196 -12.855 1.00 98.88 247 LEU A CA 1
ATOM 1982 C C . LEU A 1 247 ? 10.127 8.129 -12.873 1.00 98.88 247 LEU A C 1
ATOM 1984 O O . LEU A 1 247 ? 10.831 8.213 -11.868 1.00 98.88 247 LEU A O 1
ATOM 1988 N N . GLY A 1 248 ? 10.347 8.851 -13.976 1.00 98.69 248 GLY A N 1
ATOM 1989 C CA . GLY A 1 248 ? 11.334 9.929 -14.040 1.00 98.69 248 GLY A CA 1
ATOM 1990 C C . GLY A 1 248 ? 11.017 11.051 -13.048 1.00 98.69 248 GLY A C 1
ATOM 1991 O O . GLY A 1 248 ? 11.883 11.425 -12.262 1.00 98.69 248 GLY A O 1
ATOM 1992 N N . GLU A 1 249 ? 9.763 11.512 -13.019 1.00 98.81 249 GLU A N 1
ATOM 1993 C CA . GLU A 1 249 ? 9.288 12.542 -12.083 1.00 98.81 249 GLU A CA 1
ATOM 1994 C C . GLU A 1 249 ? 9.430 12.107 -10.614 1.00 98.81 249 GLU A C 1
ATOM 1996 O O . GLU A 1 249 ? 9.915 12.877 -9.785 1.00 98.81 249 GLU A O 1
ATOM 2001 N N . ILE A 1 250 ? 9.051 10.866 -10.274 1.00 98.88 250 ILE A N 1
ATOM 2002 C CA . ILE A 1 250 ? 9.199 10.328 -8.910 1.00 98.88 250 ILE A CA 1
ATOM 2003 C C . ILE A 1 250 ? 10.681 10.243 -8.529 1.00 98.88 250 ILE A C 1
ATOM 2005 O O . ILE A 1 250 ? 11.054 10.659 -7.432 1.00 98.88 250 ILE A O 1
ATOM 2009 N N . ALA A 1 251 ? 11.533 9.712 -9.413 1.00 98.88 251 ALA A N 1
ATOM 2010 C CA . ALA A 1 251 ? 12.962 9.595 -9.146 1.00 98.88 251 ALA A CA 1
ATOM 2011 C C . ALA A 1 251 ? 13.604 10.972 -8.929 1.00 98.88 251 ALA A C 1
ATOM 2013 O O . ALA A 1 251 ? 14.341 11.148 -7.959 1.00 98.88 251 ALA A O 1
ATOM 2014 N N . GLU A 1 252 ? 13.294 11.957 -9.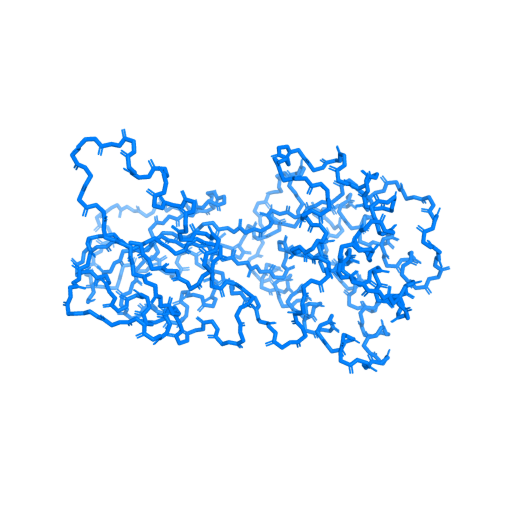776 1.00 98.81 252 GLU A N 1
ATOM 2015 C CA . GLU A 1 252 ? 13.777 13.333 -9.629 1.00 98.81 252 GLU A CA 1
ATOM 2016 C C . GLU A 1 252 ? 13.326 13.946 -8.298 1.00 98.81 252 GLU A C 1
ATOM 2018 O O . GLU A 1 252 ? 14.158 14.489 -7.567 1.00 98.81 252 GLU A O 1
ATOM 2023 N N . LEU A 1 253 ? 12.045 13.784 -7.938 1.00 98.81 253 LEU A N 1
ATOM 2024 C CA . LEU A 1 253 ? 11.487 14.292 -6.686 1.00 98.81 253 LEU A CA 1
ATOM 2025 C C . LEU A 1 253 ? 12.241 13.752 -5.468 1.00 98.81 253 LEU A C 1
ATOM 2027 O O . LEU A 1 253 ? 12.613 14.527 -4.588 1.00 98.81 253 LEU A O 1
ATOM 2031 N N . ILE A 1 254 ? 12.470 12.437 -5.397 1.00 98.75 254 ILE A N 1
ATOM 2032 C CA . ILE A 1 254 ? 13.048 11.818 -4.196 1.00 98.75 254 ILE A CA 1
ATOM 2033 C C . ILE A 1 254 ? 14.578 11.832 -4.179 1.00 98.75 254 ILE A C 1
ATOM 2035 O O . ILE A 1 254 ? 15.150 11.642 -3.110 1.00 98.75 254 ILE A O 1
ATOM 2039 N N . THR A 1 255 ? 15.258 12.072 -5.307 1.00 98.69 255 THR A N 1
ATOM 2040 C CA . THR A 1 255 ? 16.734 12.036 -5.406 1.00 98.69 255 THR A CA 1
ATOM 2041 C C . THR A 1 255 ? 17.454 12.823 -4.300 1.00 98.69 255 THR A C 1
ATOM 2043 O O . THR A 1 255 ? 18.416 12.289 -3.746 1.00 98.69 255 THR A O 1
ATOM 2046 N N . PRO A 1 256 ? 17.022 14.042 -3.911 1.00 98.44 256 PRO A N 1
ATOM 2047 C CA . PRO A 1 256 ? 17.690 14.797 -2.850 1.00 98.44 256 PRO A CA 1
ATOM 2048 C C . PRO A 1 256 ? 17.624 14.149 -1.459 1.00 98.44 256 PRO A C 1
ATOM 2050 O O . PRO A 1 256 ? 18.470 14.448 -0.619 1.00 98.44 256 PRO A O 1
ATOM 2053 N N . LEU A 1 257 ? 16.621 13.303 -1.197 1.00 98.38 257 LEU A N 1
ATOM 2054 C CA . LEU A 1 257 ? 16.355 12.707 0.120 1.00 98.38 257 LEU A CA 1
ATOM 2055 C C . LEU A 1 257 ? 16.616 11.192 0.167 1.00 98.38 257 LEU A C 1
ATOM 2057 O O . LEU A 1 257 ? 16.961 10.669 1.222 1.00 98.38 257 LEU A O 1
ATOM 2061 N N . ALA A 1 258 ? 16.457 10.499 -0.961 1.00 98.62 258 ALA A N 1
ATOM 2062 C CA . ALA A 1 258 ? 16.537 9.046 -1.102 1.00 98.62 258 ALA A CA 1
ATOM 2063 C C . ALA A 1 258 ? 17.233 8.638 -2.424 1.00 98.62 258 ALA A C 1
ATOM 2065 O O . ALA A 1 258 ? 16.611 8.001 -3.285 1.00 98.62 258 ALA A O 1
ATOM 2066 N N . PRO A 1 259 ? 18.515 9.001 -2.630 1.00 98.50 259 PRO A N 1
ATOM 2067 C CA . PRO A 1 259 ? 19.201 8.790 -3.905 1.00 98.50 259 PRO A CA 1
ATOM 2068 C C . PRO A 1 259 ? 19.316 7.307 -4.291 1.00 98.50 259 PRO A C 1
ATOM 2070 O O . PRO A 1 259 ? 19.140 6.963 -5.458 1.00 98.50 259 PRO A O 1
ATOM 2073 N N . GLU A 1 260 ? 19.531 6.394 -3.343 1.00 98.62 260 GLU A N 1
ATOM 2074 C CA . GLU A 1 260 ? 19.612 4.954 -3.618 1.00 98.62 260 GLU A CA 1
ATOM 2075 C C . GLU A 1 260 ? 18.272 4.361 -4.071 1.00 98.62 260 GLU A C 1
ATOM 2077 O O . GLU A 1 260 ? 18.246 3.457 -4.913 1.00 98.62 260 GLU A O 1
ATOM 2082 N N . THR A 1 261 ? 17.157 4.869 -3.542 1.00 98.75 261 THR A N 1
ATOM 2083 C CA . THR A 1 261 ? 15.813 4.503 -4.003 1.00 98.75 261 THR A CA 1
ATOM 2084 C C . THR A 1 261 ? 15.552 5.092 -5.390 1.00 98.75 261 THR A C 1
ATOM 2086 O O . THR A 1 261 ? 15.075 4.375 -6.268 1.00 98.75 261 THR A O 1
ATOM 2089 N N . ALA A 1 262 ? 15.944 6.345 -5.647 1.00 98.81 262 ALA A N 1
ATOM 2090 C CA . ALA A 1 262 ? 15.833 6.954 -6.976 1.00 98.81 262 ALA A CA 1
ATOM 2091 C C . ALA A 1 262 ? 16.623 6.174 -8.044 1.00 98.81 262 ALA A C 1
ATOM 2093 O O . ALA A 1 262 ? 16.134 5.973 -9.159 1.00 98.81 262 ALA A O 1
ATOM 2094 N N . MET A 1 263 ? 17.812 5.663 -7.700 1.00 98.81 263 MET A N 1
ATOM 2095 C CA . MET A 1 263 ? 18.594 4.779 -8.574 1.00 98.81 263 MET A CA 1
ATOM 2096 C C . MET A 1 263 ? 17.849 3.479 -8.889 1.00 98.81 263 MET A C 1
ATOM 2098 O O . MET A 1 263 ? 17.864 3.029 -10.033 1.00 98.81 263 MET A O 1
ATOM 2102 N N . ALA A 1 264 ? 17.175 2.883 -7.901 1.00 98.81 264 ALA A N 1
ATOM 2103 C CA . ALA A 1 264 ? 16.377 1.677 -8.103 1.00 98.81 264 ALA A CA 1
ATOM 2104 C C . ALA A 1 264 ? 15.159 1.927 -9.008 1.00 98.81 264 ALA A C 1
ATOM 2106 O O . ALA A 1 264 ? 14.885 1.106 -9.882 1.00 98.81 264 ALA A O 1
ATOM 2107 N N . ILE A 1 265 ? 14.480 3.070 -8.853 1.00 98.88 265 ILE A N 1
ATOM 2108 C CA . ILE A 1 265 ? 13.388 3.501 -9.744 1.00 98.88 265 ILE A CA 1
ATOM 2109 C C . ILE A 1 265 ? 13.906 3.697 -11.169 1.00 98.88 265 ILE A C 1
ATOM 2111 O O . ILE A 1 265 ? 13.322 3.177 -12.115 1.00 98.88 265 ILE A O 1
ATOM 2115 N N . THR A 1 266 ? 15.028 4.401 -11.323 1.00 98.81 266 THR A N 1
ATOM 2116 C CA . THR A 1 266 ? 15.645 4.662 -12.631 1.00 98.81 266 THR A CA 1
ATOM 2117 C C . THR A 1 266 ? 16.056 3.364 -13.325 1.00 98.81 266 THR A C 1
ATOM 2119 O O . THR A 1 266 ? 15.806 3.193 -14.517 1.00 98.81 266 THR A O 1
ATOM 2122 N N . GLU A 1 267 ? 16.646 2.422 -12.586 1.00 98.75 267 GLU A N 1
ATOM 2123 C CA . GLU A 1 267 ? 17.032 1.113 -13.116 1.00 98.75 267 GLU A CA 1
ATOM 2124 C C . GLU A 1 267 ? 15.807 0.281 -13.532 1.00 98.75 267 GLU A C 1
ATOM 2126 O O . GLU A 1 267 ? 15.812 -0.309 -14.613 1.00 98.75 267 GLU A O 1
ATOM 2131 N N . ALA A 1 268 ? 14.740 0.273 -12.724 1.00 98.62 268 ALA A N 1
ATOM 2132 C CA . ALA A 1 268 ? 13.484 -0.395 -13.067 1.00 98.62 268 ALA A CA 1
ATOM 2133 C C . ALA A 1 268 ? 12.835 0.216 -14.319 1.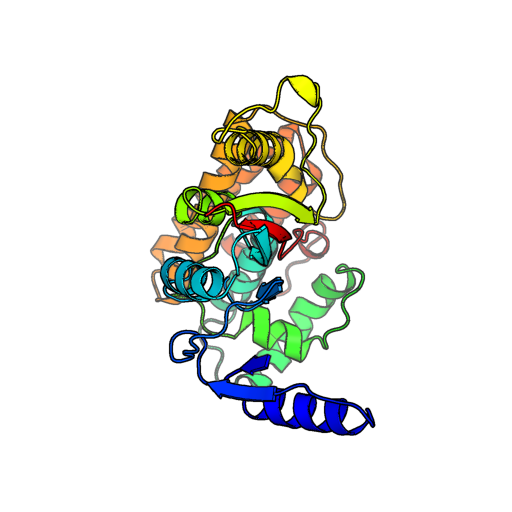00 98.62 268 ALA A C 1
ATOM 2135 O O . ALA A 1 268 ? 12.404 -0.516 -15.208 1.00 98.62 268 ALA A O 1
ATOM 2136 N N . ASN A 1 269 ? 12.823 1.548 -14.418 1.00 98.62 269 ASN A N 1
ATOM 2137 C CA . ASN A 1 269 ? 12.304 2.279 -15.571 1.00 98.62 269 ASN A CA 1
ATOM 2138 C C . ASN A 1 269 ? 13.079 1.919 -16.850 1.00 98.62 269 ASN A C 1
ATOM 2140 O O . ASN A 1 269 ? 12.488 1.519 -17.850 1.00 98.62 269 ASN A O 1
ATOM 2144 N N . ALA A 1 270 ? 14.416 1.958 -16.794 1.00 98.50 270 ALA A N 1
ATOM 2145 C CA . ALA A 1 270 ? 15.273 1.583 -17.917 1.00 98.50 270 ALA A CA 1
ATOM 2146 C C . ALA A 1 270 ? 15.061 0.124 -18.350 1.00 98.50 270 ALA A C 1
ATOM 2148 O O . ALA A 1 270 ? 15.026 -0.166 -19.548 1.00 98.50 270 ALA A O 1
ATOM 2149 N N . MET A 1 271 ? 14.891 -0.783 -17.385 1.00 98.50 271 MET A N 1
ATOM 2150 C CA . MET A 1 271 ? 14.619 -2.191 -17.650 1.00 98.50 271 MET A CA 1
ATOM 2151 C C . MET A 1 271 ? 13.274 -2.384 -18.357 1.00 98.50 271 MET A C 1
ATOM 2153 O O . MET A 1 271 ? 13.249 -3.027 -19.401 1.00 98.50 271 MET A O 1
ATOM 2157 N N . LEU A 1 272 ? 12.186 -1.777 -17.876 1.00 98.12 272 LEU A N 1
ATOM 2158 C CA . LEU A 1 272 ? 10.866 -1.881 -18.515 1.00 98.12 272 LEU A CA 1
ATOM 2159 C C . LEU A 1 272 ? 10.826 -1.226 -19.907 1.00 98.12 272 LEU A C 1
ATOM 2161 O O . LEU A 1 272 ? 10.155 -1.724 -20.816 1.00 98.12 272 LEU A O 1
ATOM 2165 N N . GLN A 1 273 ? 11.548 -0.119 -20.090 1.00 97.56 273 GLN A N 1
ATOM 2166 C CA . GLN A 1 273 ? 11.506 0.659 -21.324 1.00 97.56 273 GLN A CA 1
ATOM 2167 C C . GLN A 1 273 ? 12.378 0.064 -22.439 1.00 97.56 273 GLN A C 1
ATOM 2169 O O . GLN A 1 273 ? 11.927 -0.049 -23.580 1.00 97.56 273 GLN A O 1
ATOM 2174 N N . TYR A 1 274 ? 13.613 -0.330 -22.118 1.00 97.25 274 TYR A N 1
ATOM 2175 C CA . TYR A 1 274 ? 14.630 -0.711 -23.110 1.00 97.25 274 TYR A CA 1
ATOM 2176 C C . TYR A 1 274 ? 15.298 -2.061 -22.834 1.00 97.25 274 TYR A C 1
ATOM 2178 O O . TYR A 1 274 ? 16.159 -2.489 -23.604 1.00 97.25 274 TYR A O 1
ATOM 2186 N N . GLY A 1 275 ? 14.976 -2.691 -21.707 1.00 96.00 275 GLY A N 1
ATOM 2187 C CA . GLY A 1 275 ? 15.640 -3.894 -21.236 1.00 96.00 275 GLY A CA 1
ATOM 2188 C C . GLY A 1 275 ? 15.051 -5.191 -21.781 1.00 96.00 275 GLY A C 1
ATOM 2189 O O . GLY A 1 275 ? 14.323 -5.239 -22.770 1.00 96.00 275 GLY A O 1
ATOM 2190 N N . ALA A 1 276 ? 15.413 -6.263 -21.088 1.00 96.88 276 ALA A N 1
ATOM 2191 C CA . ALA A 1 276 ? 15.003 -7.636 -21.335 1.00 96.88 276 ALA A CA 1
ATOM 2192 C C . ALA A 1 276 ? 14.754 -8.318 -19.977 1.00 96.88 276 ALA A C 1
ATOM 2194 O O . ALA A 1 276 ? 15.295 -7.855 -18.964 1.00 96.88 276 ALA A O 1
ATOM 2195 N N . PRO A 1 277 ? 13.986 -9.420 -19.918 1.00 94.81 277 PRO A N 1
ATOM 2196 C CA . PRO A 1 277 ? 13.641 -10.053 -18.646 1.00 94.81 277 PRO A CA 1
ATOM 2197 C C . PRO A 1 277 ? 14.858 -10.602 -17.879 1.00 94.81 277 PRO A C 1
ATOM 2199 O O . PRO A 1 277 ? 14.798 -10.773 -16.665 1.00 94.81 277 PRO A O 1
ATOM 2202 N N . ASP A 1 278 ? 15.975 -10.864 -18.559 1.00 94.81 278 ASP A N 1
ATOM 2203 C CA . ASP A 1 278 ? 17.248 -11.328 -17.996 1.00 94.81 278 ASP A CA 1
ATOM 2204 C C . ASP A 1 278 ? 18.295 -10.210 -17.814 1.00 94.81 278 ASP A C 1
ATOM 2206 O O . ASP A 1 278 ? 19.460 -10.488 -17.500 1.00 94.81 278 ASP A O 1
ATOM 2210 N N . MET A 1 279 ? 17.896 -8.941 -17.978 1.00 96.69 279 MET A N 1
ATOM 2211 C CA . MET A 1 279 ? 18.755 -7.785 -17.725 1.00 96.69 279 MET A CA 1
ATOM 2212 C C . MET A 1 279 ? 19.358 -7.869 -16.318 1.00 96.69 279 MET A C 1
ATOM 2214 O O . MET A 1 279 ? 18.672 -8.126 -15.329 1.00 96.69 279 MET A O 1
ATOM 2218 N N . LYS A 1 280 ? 20.672 -7.645 -16.211 1.00 96.75 280 LYS A N 1
ATOM 2219 C CA . LYS A 1 280 ? 21.344 -7.602 -14.909 1.00 96.75 280 LYS A CA 1
ATOM 2220 C C . LYS A 1 280 ? 20.980 -6.310 -14.192 1.00 96.75 280 LYS A C 1
ATOM 2222 O O . LYS A 1 280 ? 21.263 -5.230 -14.699 1.00 96.75 280 LYS A O 1
ATOM 2227 N N . LEU A 1 281 ? 20.403 -6.453 -13.004 1.00 97.69 281 LEU A N 1
ATOM 2228 C CA . LEU A 1 281 ? 19.964 -5.348 -12.162 1.00 97.69 281 LEU A CA 1
ATOM 2229 C C . LEU A 1 281 ? 20.724 -5.368 -10.835 1.00 97.69 281 LEU A C 1
ATOM 2231 O O . LEU A 1 281 ? 20.961 -6.430 -10.248 1.00 97.69 281 LEU A O 1
ATOM 2235 N N . HIS A 1 282 ? 21.094 -4.191 -10.353 1.00 97.25 282 HIS A N 1
ATOM 2236 C CA . HIS A 1 282 ? 21.890 -3.990 -9.150 1.00 97.25 282 HIS A CA 1
ATOM 2237 C C . HIS A 1 282 ? 21.081 -3.354 -8.019 1.00 97.25 282 HIS A C 1
ATOM 2239 O O . HIS A 1 282 ? 21.295 -3.698 -6.854 1.00 97.25 282 HIS A O 1
ATOM 2245 N N . HIS A 1 283 ? 20.138 -2.471 -8.338 1.00 98.44 283 HIS A N 1
ATOM 2246 C CA . HIS A 1 283 ? 19.404 -1.646 -7.383 1.00 98.44 283 HIS A CA 1
ATOM 2247 C C . HIS A 1 283 ? 17.957 -2.119 -7.202 1.00 98.44 283 HIS A C 1
ATOM 2249 O O . HIS A 1 283 ? 17.537 -2.367 -6.069 1.00 98.44 283 HIS A O 1
ATOM 2255 N N . PHE A 1 284 ? 17.214 -2.323 -8.292 1.00 98.50 284 PHE A N 1
ATOM 2256 C CA . PHE A 1 284 ? 15.798 -2.696 -8.267 1.00 98.50 284 PHE A CA 1
ATOM 2257 C C . PHE A 1 284 ? 15.506 -4.005 -7.510 1.00 98.50 284 PHE A C 1
ATOM 2259 O O . PHE A 1 284 ? 14.585 -4.008 -6.692 1.00 98.50 284 PHE A O 1
ATOM 2266 N N . PRO A 1 285 ? 16.292 -5.098 -7.647 1.00 97.81 285 PRO A N 1
ATOM 2267 C CA . PRO A 1 285 ? 16.022 -6.341 -6.920 1.00 97.81 285 PRO A CA 1
ATOM 2268 C C . PRO A 1 285 ? 16.044 -6.189 -5.399 1.00 97.81 285 PRO A C 1
ATOM 2270 O O . PRO A 1 285 ? 15.380 -6.948 -4.693 1.00 97.81 285 PRO A O 1
ATOM 2273 N N . GLN A 1 286 ? 16.813 -5.219 -4.900 1.00 97.56 286 GLN A N 1
ATOM 2274 C CA . GLN A 1 286 ? 16.983 -4.959 -3.473 1.00 97.56 286 GLN A CA 1
ATOM 2275 C C . GLN A 1 286 ? 15.910 -4.026 -2.911 1.00 97.56 286 GLN A C 1
ATOM 2277 O O . GLN A 1 286 ? 15.685 -4.022 -1.704 1.00 97.56 286 GLN A O 1
ATOM 2282 N N . TRP A 1 287 ? 15.285 -3.225 -3.769 1.00 98.12 287 TRP A N 1
ATOM 2283 C CA . TRP A 1 287 ? 14.315 -2.219 -3.377 1.00 98.12 287 TRP A CA 1
ATOM 2284 C C . TRP A 1 287 ? 12.921 -2.833 -3.219 1.00 98.12 287 TRP A C 1
ATOM 2286 O O . TRP A 1 287 ? 12.368 -3.406 -4.163 1.00 98.12 287 TRP A O 1
ATOM 2296 N N . TRP A 1 288 ? 12.366 -2.695 -2.017 1.00 97.69 288 TRP A N 1
ATOM 2297 C CA . TRP A 1 288 ? 10.988 -3.045 -1.683 1.00 97.69 288 TRP A CA 1
ATOM 2298 C C . TRP A 1 288 ? 10.388 -1.937 -0.823 1.00 97.69 288 TRP A C 1
ATOM 2300 O O . TRP A 1 288 ? 11.107 -1.334 -0.022 1.00 97.69 288 TRP A O 1
ATOM 2310 N N . GLY A 1 289 ? 9.090 -1.687 -0.961 1.00 97.06 289 GLY A N 1
ATOM 2311 C CA . GLY A 1 289 ? 8.390 -0.787 -0.057 1.00 97.06 289 GLY A CA 1
ATOM 2312 C C . GLY A 1 289 ? 8.070 -1.448 1.279 1.00 97.06 289 GLY A C 1
ATOM 2313 O O . GLY A 1 289 ? 8.458 -2.584 1.566 1.00 97.06 289 GLY A O 1
ATOM 2314 N N . ARG A 1 290 ? 7.349 -0.720 2.131 1.00 95.62 290 ARG A N 1
ATOM 2315 C CA . ARG A 1 290 ? 6.814 -1.255 3.391 1.00 95.62 290 ARG A CA 1
ATOM 2316 C C . ARG A 1 290 ? 5.466 -1.964 3.223 1.00 95.62 290 ARG A C 1
ATOM 2318 O O . ARG A 1 290 ? 4.869 -2.324 4.231 1.00 95.62 290 ARG A O 1
ATOM 2325 N N . GLY A 1 291 ? 4.999 -2.187 1.992 1.00 94.12 291 GLY A N 1
ATOM 2326 C CA . GLY A 1 291 ? 3.820 -3.005 1.708 1.00 94.12 291 GLY A CA 1
ATOM 2327 C C . GLY A 1 291 ? 2.558 -2.437 2.351 1.00 94.12 291 GLY A C 1
ATOM 2328 O O . GLY A 1 291 ? 2.197 -1.301 2.062 1.00 94.12 291 GLY A O 1
ATOM 2329 N N . GLN A 1 292 ? 1.886 -3.216 3.202 1.00 95.75 292 GLN A N 1
ATOM 2330 C CA . GLN A 1 292 ? 0.705 -2.782 3.958 1.00 95.75 292 GLN A CA 1
ATOM 2331 C C . GLN A 1 292 ? 1.093 -2.080 5.271 1.00 95.75 292 GLN A C 1
ATOM 2333 O O . GLN A 1 292 ? 2.067 -2.458 5.920 1.00 95.75 292 GLN A O 1
ATOM 2338 N N . GLN A 1 293 ? 0.315 -1.081 5.694 1.00 97.25 293 GLN A N 1
ATOM 2339 C CA . GLN A 1 293 ? 0.476 -0.405 6.990 1.00 97.25 293 GLN A CA 1
ATOM 2340 C C . GLN A 1 293 ? -0.729 -0.665 7.884 1.00 97.25 293 GLN A C 1
ATOM 2342 O O . GLN A 1 293 ? -1.863 -0.530 7.430 1.00 97.25 293 GLN A O 1
ATOM 2347 N N . TYR A 1 294 ? -0.509 -0.952 9.165 1.00 97.88 294 TYR A N 1
ATOM 2348 C CA . TYR A 1 294 ? -1.612 -0.983 10.121 1.00 97.88 294 TYR A CA 1
ATOM 2349 C C . TYR A 1 294 ? -2.024 0.429 10.524 1.00 97.88 294 TYR A C 1
ATOM 2351 O O . TYR A 1 294 ? -1.174 1.291 10.771 1.00 97.88 294 TYR A O 1
ATOM 2359 N N . LEU A 1 295 ? -3.330 0.617 10.669 1.00 98.19 295 LEU A N 1
ATOM 2360 C CA . LEU A 1 295 ? -3.968 1.782 11.256 1.00 98.19 295 LEU A CA 1
ATOM 2361 C C . LEU A 1 295 ? -4.940 1.303 12.339 1.00 98.19 295 LEU A C 1
ATOM 2363 O O . LEU A 1 295 ? -5.726 0.378 12.126 1.00 98.19 295 LEU A O 1
ATOM 2367 N N . SER A 1 296 ? -4.864 1.925 13.507 1.00 97.94 296 SER A N 1
ATOM 2368 C CA . SER A 1 296 ? -5.780 1.716 14.622 1.00 97.94 296 SER A CA 1
ATOM 2369 C C . SER A 1 296 ? -6.580 2.988 14.840 1.00 97.94 296 SER A C 1
ATOM 2371 O O . SER A 1 296 ? -6.006 4.077 14.909 1.00 97.94 296 SER A O 1
ATOM 2373 N N . LEU A 1 297 ? -7.889 2.840 14.976 1.00 97.94 297 LEU A N 1
ATOM 2374 C CA . LEU A 1 297 ? -8.853 3.920 15.134 1.00 97.94 297 LEU A CA 1
ATOM 2375 C C . LEU A 1 297 ? -9.729 3.643 16.356 1.00 97.94 297 LEU A C 1
ATOM 2377 O O . LEU A 1 297 ? -10.020 2.482 16.649 1.00 97.94 297 LEU A O 1
ATOM 2381 N N . ILE A 1 298 ? -10.171 4.691 17.045 1.00 97.31 298 ILE A N 1
ATOM 2382 C CA . ILE A 1 298 ? -11.150 4.606 18.135 1.00 97.31 298 ILE A CA 1
ATOM 2383 C C . ILE A 1 298 ? -12.451 5.232 17.666 1.00 97.31 298 ILE A C 1
ATOM 2385 O O . ILE A 1 298 ? -12.450 6.347 17.147 1.00 97.31 298 ILE A O 1
ATOM 2389 N N . LYS A 1 299 ? -13.557 4.525 17.883 1.00 97.19 299 LYS A N 1
ATOM 2390 C CA . LYS A 1 299 ? -14.893 5.023 17.588 1.00 97.19 299 LYS A CA 1
ATOM 2391 C C . LYS A 1 299 ? -15.315 6.064 18.616 1.00 97.19 299 LYS A C 1
ATOM 2393 O O . LYS A 1 299 ? -15.315 5.787 19.816 1.00 97.19 299 LYS A O 1
ATOM 2398 N N . THR A 1 300 ? -15.671 7.251 18.151 1.00 92.88 300 THR A N 1
ATOM 2399 C CA . THR A 1 300 ? -16.047 8.390 18.997 1.00 92.88 300 THR A CA 1
ATOM 2400 C C . THR A 1 300 ? -17.552 8.627 19.053 1.00 92.88 300 THR A C 1
ATOM 2402 O O . THR A 1 300 ? -17.997 9.344 19.948 1.00 92.88 300 THR A O 1
ATOM 2405 N N . ARG A 1 301 ? -18.320 8.046 18.120 1.00 79.75 301 ARG A N 1
ATOM 2406 C CA . ARG A 1 301 ? -19.778 8.181 17.990 1.00 79.75 301 ARG A CA 1
ATOM 2407 C C . ARG A 1 301 ? -20.433 6.894 17.504 1.00 79.75 301 ARG A C 1
ATOM 2409 O O . ARG A 1 301 ? -19.757 6.117 16.792 1.00 79.75 301 ARG A O 1
#

Secondary structure (DSSP, 8-state):
-EE--HHHHHHHHHHHTT-TT-----EES-TTT---S--EEEEEE-SSSTTBSSHHHHHHHHHHTEEEEEEEEEEEB-HHHHHHHHHHHHHHHHH-TT--S-HHHHHHHHHHHHHHHHTTSTT--S-HHHHHIIIIIS--TT-B-B-HHHHHHHHTTTEEEEEEES------S-TTT--SS---HHHHHHHHHHTTGGGGT-TT--PPP--HHHHHHHHHHHHHHHHHHHHHHTT-THHHHHHHHHHHHHHHHHTTT-HHHHHHHHHHHHHHHH--TT---SSGGG------EEEEEEE--

Radius of gyration: 20.68 Å; chains: 1; bounding box: 49×49×54 Å

Organism: Chlorobium phaeovibrioides (NCBI:txid1094)

InterPro domains:
  IPR029063 S-adenosyl-L-methionine-dependent methyltransferase superfamily [G3DSA:3.40.50.150] (1-128)
  IPR029063 S-adenosyl-L-methionine-dependent methyltransferase superfamily [SSF53335] (2-97)

pLDDT: mean 95.33, std 4.06, range [74.62, 98.88]

Foldseek 3Di:
DEDQDPVVQVVVVVVQVVDPPRPDDYHNDDLVGDDDPAADLEQEAEPHQFLDLDSLVSLVSSVVRHDAQGKYKYKFFALLLCVLLLLVQVLCCLAPVPPDDDLLVSLVVCLVLLVLLCVLVPPDPDDSSVCCSVRHVPQRLSTAGGHLVNSCVSCVVFKAWDAKVVGQQDDPDDPVVQDDPPSCRSVSVLQSCLQAVNCQNFVVDGWHGDHSVLSVVLRVLSRVSSNLSSCVSVVPPVSLVVNLVSLVVNLVSCCVTCVLSSVLSNQSSCCSPPRHSPDDDDRSSNGHGNGMMMIMITTND